Protein AF-A0A2G5TMF4-F1 (afdb_monomer_lite)

Secondary structure (DSSP, 8-state):
-----------B------TT-PPPPPP-S---GGG--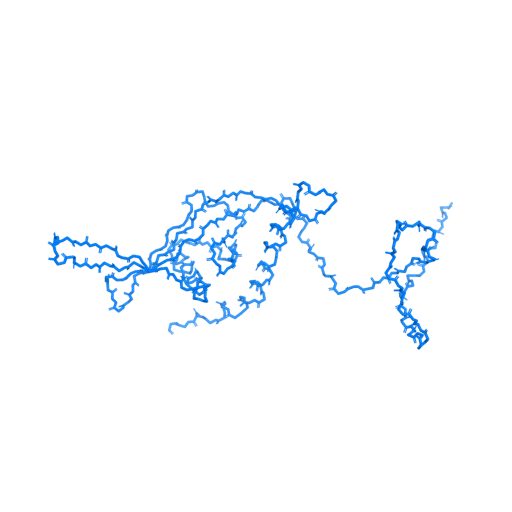---BPP-S-PPP--GGGTTS-EEEEEEEEEEEEEEE-TTT-SEEEEEEEPPHHHHHHHHHHHHHHHHTTS---GGGEEE-SSSEEEESS--TT-EEEEEE-SS-TTEEEEEEEEEEEEE------S-GGGHHHHHHHHHHHHHHHHHHHHSTTTTTS----

pLDDT: mean 78.26, std 17.5, range [29.7, 96.81]

Sequence (198 aa):
MPPKIEKEPIKYYSHHLDPSMKWLPRPKGTCDESYYVETVTLLVNWFRFFDKNIYDREYYEYFAEMYKEKRYLDKKTKSFRTKQMPYPIPERSEAFWKHLRFEQQKNPFQIEDYVFDEKDTVYSIHKTPNGMLSEIPDPQNRDIKSVLKIYYKRNFKLYFSREDPARDEEANRSCKFLKNVMTQKVRCAPYMANEIGL

Foldseek 3Di:
DDDDDPDDPQDADDDPPDPPDDDDPDDPDDDDPVVDPDDHDYDDPDDDDPPPCQQVAKKFKKWKFKWKWFWDQDPVVRDIDIDTGGDDLVCQVVLVVVQVVVVCVVPPDDPLQWFDLSHTMIMGSDDPQQWDWGWAADPVDNRMIIIMTIGTDDMAGADQDPPDVVCVVSNVVNVSVVVRNVVCVVVCVVVVVPPPDD

Radius of gyration: 26.37 Å; chains: 1; bounding box: 70×46×81 Å

Structure (mmCIF, N/CA/C/O backbone):
data_AF-A0A2G5TMF4-F1
#
_entry.id   AF-A0A2G5TMF4-F1
#
loop_
_atom_site.group_PDB
_atom_site.id
_atom_site.type_symbol
_atom_site.label_atom_id
_atom_site.label_alt_id
_atom_site.label_comp_id
_atom_site.label_asym_id
_atom_site.label_entity_id
_atom_site.label_seq_id
_atom_site.pdbx_PDB_ins_code
_atom_site.Cartn_x
_atom_site.Cartn_y
_atom_site.Cartn_z
_atom_site.occupancy
_atom_site.B_iso_or_equiv
_atom_site.auth_seq_id
_atom_site.auth_comp_id
_atom_site.auth_asym_id
_atom_site.auth_atom_id
_atom_site.pdbx_PDB_model_num
ATOM 1 N N . MET A 1 1 ? 27.436 -22.094 -50.293 1.00 41.81 1 MET A N 1
ATOM 2 C CA . MET A 1 1 ? 27.830 -21.916 -48.877 1.00 41.81 1 MET A CA 1
ATOM 3 C C . MET A 1 1 ? 27.408 -20.519 -48.452 1.00 41.81 1 MET A C 1
ATOM 5 O O . MET A 1 1 ? 27.772 -19.594 -49.168 1.00 41.81 1 MET A O 1
ATOM 9 N N . PRO A 1 2 ? 26.612 -20.336 -47.385 1.00 39.62 2 PRO A N 1
ATOM 10 C CA . PRO A 1 2 ? 26.316 -18.997 -46.887 1.00 39.62 2 PRO A CA 1
ATOM 11 C C . PRO A 1 2 ? 27.574 -18.397 -46.226 1.00 39.62 2 PRO A C 1
ATOM 13 O O . PRO A 1 2 ? 28.349 -19.147 -45.623 1.00 39.62 2 PRO A O 1
ATOM 16 N N . PRO A 1 3 ? 27.811 -17.080 -46.348 1.00 43.59 3 PRO A N 1
ATOM 17 C CA . PRO A 1 3 ? 28.978 -16.438 -45.756 1.00 43.59 3 PRO A CA 1
ATOM 18 C C . PRO A 1 3 ? 28.897 -16.492 -44.226 1.00 43.59 3 PRO A C 1
ATOM 20 O O . PRO A 1 3 ? 27.870 -16.170 -43.626 1.00 43.59 3 PRO A O 1
ATOM 23 N N . LYS A 1 4 ? 29.995 -16.918 -43.592 1.00 47.88 4 LYS A N 1
ATOM 24 C CA . LYS A 1 4 ? 30.182 -16.807 -42.143 1.00 47.88 4 LYS A CA 1
ATOM 25 C C . LYS A 1 4 ? 30.295 -15.323 -41.799 1.00 47.88 4 LYS A C 1
ATOM 27 O O . LYS A 1 4 ? 31.280 -14.687 -42.152 1.00 47.88 4 LYS A O 1
ATOM 32 N N . ILE A 1 5 ? 29.289 -14.790 -41.114 1.00 53.78 5 ILE A N 1
ATOM 33 C CA . ILE A 1 5 ? 29.378 -13.488 -40.451 1.00 53.78 5 ILE A CA 1
ATOM 34 C C . ILE A 1 5 ? 30.295 -13.697 -39.241 1.00 53.78 5 ILE A C 1
ATOM 36 O O . ILE A 1 5 ? 29.892 -14.318 -38.253 1.00 53.78 5 ILE A O 1
ATOM 40 N N . GLU A 1 6 ? 31.545 -13.248 -39.341 1.00 49.28 6 GLU A N 1
ATOM 41 C CA . GLU A 1 6 ? 32.428 -13.130 -38.182 1.00 49.28 6 GLU A CA 1
ATOM 42 C C . GLU A 1 6 ? 31.812 -12.113 -37.220 1.00 49.28 6 GLU A C 1
ATOM 44 O O . GLU A 1 6 ? 31.656 -10.937 -37.542 1.00 49.28 6 GLU A O 1
ATOM 49 N N . LYS A 1 7 ? 31.384 -12.583 -36.045 1.00 55.66 7 LYS A N 1
ATOM 50 C CA . LYS A 1 7 ? 30.969 -11.693 -34.963 1.00 55.66 7 LYS A CA 1
ATOM 51 C C . LYS A 1 7 ? 32.232 -11.066 -34.392 1.00 55.66 7 LYS A C 1
ATOM 53 O O . LYS A 1 7 ? 33.047 -11.783 -33.811 1.00 55.66 7 LYS A O 1
ATOM 58 N N . GLU A 1 8 ? 32.386 -9.759 -34.565 1.00 60.91 8 GLU A N 1
ATOM 59 C CA . GLU A 1 8 ? 33.457 -9.013 -33.913 1.00 60.91 8 GLU A CA 1
ATOM 60 C C . GLU A 1 8 ? 33.439 -9.270 -32.394 1.00 60.91 8 GLU A C 1
ATOM 62 O O . GLU A 1 8 ? 32.364 -9.375 -31.787 1.00 60.91 8 GLU A O 1
ATOM 67 N N . PRO A 1 9 ? 34.614 -9.409 -31.757 1.00 57.47 9 PRO A N 1
ATOM 68 C CA . PRO A 1 9 ? 34.696 -9.602 -30.319 1.00 57.47 9 PRO A CA 1
ATOM 69 C C . PRO A 1 9 ? 34.140 -8.372 -29.595 1.00 57.47 9 PRO A C 1
ATOM 71 O O . PRO A 1 9 ? 34.509 -7.237 -29.895 1.00 57.47 9 PRO A O 1
ATOM 74 N N . ILE A 1 10 ? 33.263 -8.606 -28.616 1.00 56.91 10 ILE A N 1
ATOM 75 C CA . ILE A 1 10 ? 32.679 -7.555 -27.775 1.00 56.91 10 ILE A CA 1
ATOM 76 C C . ILE A 1 10 ? 33.821 -6.820 -27.058 1.00 56.91 10 ILE A C 1
ATOM 78 O O . ILE A 1 10 ? 34.465 -7.377 -26.167 1.00 56.91 10 ILE A O 1
ATOM 82 N N . LYS A 1 11 ? 34.078 -5.566 -27.445 1.00 54.25 11 LYS A N 1
ATOM 83 C CA . LYS A 1 11 ? 35.021 -4.682 -26.753 1.00 54.25 11 LYS A CA 1
ATOM 84 C C . LYS A 1 11 ? 34.328 -4.054 -25.547 1.00 54.25 11 LYS A C 1
ATOM 86 O O . LYS A 1 11 ? 33.431 -3.226 -25.691 1.00 54.25 11 LYS A O 1
ATOM 91 N N . TYR A 1 12 ? 34.750 -4.451 -24.353 1.00 52.66 12 TYR A N 1
ATOM 92 C CA . TYR A 1 12 ? 34.361 -3.780 -23.116 1.00 52.66 12 TYR A CA 1
ATOM 93 C C . TYR A 1 12 ? 35.228 -2.537 -22.908 1.00 52.66 12 TYR A C 1
ATOM 95 O O . TYR A 1 12 ? 36.431 -2.570 -23.162 1.00 52.66 12 TYR A O 1
ATOM 103 N N . TYR A 1 13 ? 34.626 -1.448 -22.428 1.00 49.84 13 TYR A N 1
ATOM 104 C CA . TYR A 1 13 ? 35.368 -0.243 -22.067 1.00 49.84 13 TYR A CA 1
ATOM 105 C C . TYR A 1 13 ? 36.337 -0.535 -20.910 1.00 49.84 13 TYR A C 1
ATOM 107 O O . TYR A 1 13 ? 35.910 -0.865 -19.802 1.00 49.84 13 TYR A O 1
ATOM 115 N N . SER A 1 14 ? 37.641 -0.396 -21.156 1.00 51.78 14 SER A N 1
ATOM 116 C CA . SER A 1 14 ? 38.674 -0.389 -20.120 1.00 51.78 14 SER A CA 1
ATOM 117 C C . SER A 1 14 ? 39.038 1.054 -19.791 1.00 51.78 14 SER A C 1
ATOM 119 O O . SER A 1 14 ? 39.549 1.785 -20.640 1.00 51.78 14 SER A O 1
ATOM 121 N N . HIS A 1 15 ? 38.767 1.484 -18.559 1.00 52.56 15 HIS A N 1
ATOM 122 C CA . HIS A 1 15 ? 39.022 2.863 -18.168 1.00 52.56 15 HIS A CA 1
ATOM 123 C C . HIS A 1 15 ? 40.529 3.120 -18.046 1.00 52.56 15 HIS A C 1
ATOM 125 O O . HIS A 1 15 ? 41.172 2.691 -17.091 1.00 52.56 15 HIS A O 1
ATOM 131 N N . HIS A 1 16 ? 41.084 3.872 -18.991 1.00 56.97 16 HIS A N 1
ATOM 132 C CA . HIS A 1 16 ? 42.317 4.619 -18.779 1.00 56.97 16 HIS A CA 1
ATOM 133 C C . HIS A 1 16 ? 41.887 6.036 -18.403 1.00 56.97 16 HIS A C 1
ATOM 135 O O . HIS A 1 16 ? 41.458 6.802 -19.260 1.00 56.97 16 HIS A O 1
ATOM 141 N N . LEU A 1 17 ? 41.857 6.344 -17.103 1.00 51.06 17 LEU A N 1
ATOM 142 C CA . LEU A 1 17 ? 41.621 7.711 -16.639 1.00 51.06 17 LEU A CA 1
ATOM 143 C C . LEU A 1 17 ? 42.785 8.568 -17.141 1.00 51.06 17 LEU A C 1
ATOM 145 O O . LEU A 1 17 ? 43.881 8.485 -16.594 1.00 51.06 17 LEU A O 1
ATOM 149 N N . ASP A 1 18 ? 42.558 9.350 -18.195 1.00 55.34 18 ASP A N 1
ATOM 150 C CA . ASP A 1 18 ? 43.500 10.381 -18.619 1.00 55.34 18 ASP A CA 1
ATOM 151 C C . ASP A 1 18 ? 43.546 11.458 -17.517 1.00 55.34 18 ASP A C 1
ATOM 153 O O . ASP A 1 18 ? 42.529 12.113 -17.263 1.00 55.34 18 ASP A O 1
ATOM 157 N N . PRO A 1 19 ? 44.692 11.668 -16.841 1.00 58.81 19 PRO A N 1
ATOM 158 C CA . PRO A 1 19 ? 44.823 12.669 -15.781 1.00 58.81 19 PRO A CA 1
ATOM 159 C C . PRO A 1 19 ? 44.546 14.103 -16.254 1.00 58.81 19 PRO A C 1
ATOM 161 O O . PRO A 1 19 ? 44.343 14.995 -15.432 1.00 58.81 19 PRO A O 1
ATOM 164 N N . SER A 1 20 ? 44.558 14.341 -17.568 1.00 60.91 20 SER A N 1
ATOM 165 C CA . SER A 1 20 ? 44.296 15.637 -18.190 1.00 60.91 20 SER A CA 1
ATOM 166 C C . SER A 1 20 ? 42.831 15.851 -18.595 1.00 60.91 20 SER A C 1
ATOM 168 O O . SER A 1 20 ? 42.486 16.936 -19.076 1.00 60.91 20 SER A O 1
ATOM 170 N N . MET A 1 21 ? 41.952 14.863 -18.373 1.00 53.56 21 MET A N 1
ATOM 171 C CA . MET A 1 21 ? 40.543 14.924 -18.760 1.00 53.56 21 MET A CA 1
ATOM 172 C C . MET A 1 21 ? 39.815 16.039 -17.993 1.00 53.56 21 MET A C 1
ATOM 174 O O . MET A 1 21 ? 39.497 15.928 -16.809 1.00 53.56 21 MET A O 1
ATOM 178 N N . LYS A 1 22 ? 39.541 17.151 -18.679 1.00 56.00 22 LYS A N 1
ATOM 179 C CA . LYS A 1 22 ? 38.719 18.241 -18.146 1.00 56.00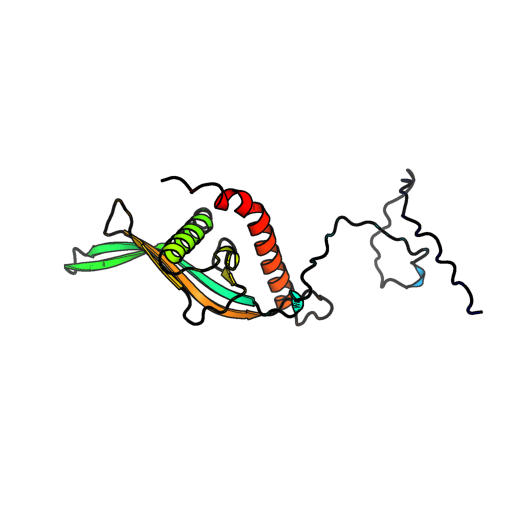 22 LYS A CA 1
ATOM 180 C C . LYS A 1 22 ? 37.249 17.856 -18.271 1.00 56.00 22 LYS A C 1
ATOM 182 O O . LYS A 1 22 ? 36.816 17.424 -19.336 1.00 56.00 22 LYS A O 1
ATOM 187 N N . TRP A 1 23 ? 36.484 18.046 -17.195 1.00 51.00 23 TRP A N 1
ATOM 188 C CA . TRP A 1 23 ? 35.027 17.913 -17.216 1.00 51.00 23 TRP A CA 1
ATOM 189 C C . TRP A 1 23 ? 34.456 18.702 -18.393 1.00 51.00 23 TRP A C 1
ATOM 191 O O . TRP A 1 23 ? 34.635 19.921 -18.469 1.00 51.00 23 TRP A O 1
ATOM 201 N N . LEU A 1 24 ? 33.794 18.008 -19.320 1.00 54.28 24 LEU A N 1
ATOM 202 C CA . LEU A 1 24 ? 33.144 18.674 -20.439 1.00 54.28 24 LEU A CA 1
ATOM 203 C C . LEU A 1 24 ? 32.038 19.590 -19.884 1.00 54.28 24 LEU A C 1
ATOM 205 O O . LEU A 1 24 ? 31.278 19.173 -19.002 1.00 54.28 24 LEU A O 1
ATOM 209 N N . PRO A 1 25 ? 31.944 20.849 -20.348 1.00 49.59 25 PRO A N 1
ATOM 210 C CA . PRO A 1 25 ? 30.868 21.736 -19.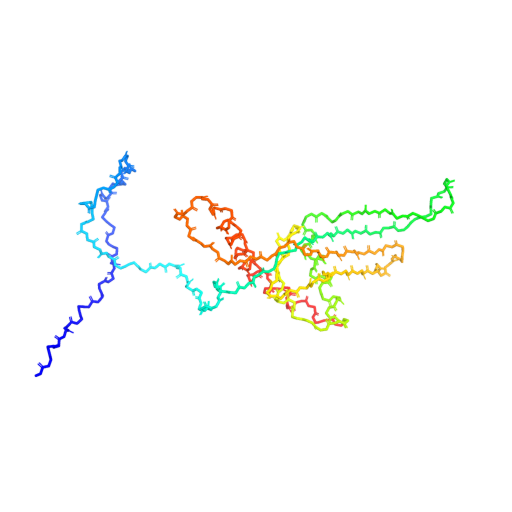935 1.00 49.59 25 PRO A CA 1
ATOM 211 C C . PRO A 1 25 ? 29.516 21.122 -20.314 1.00 49.59 25 PRO A C 1
ATOM 213 O O . PRO A 1 25 ? 29.393 20.467 -21.348 1.00 49.59 25 PRO A O 1
ATOM 216 N N . ARG A 1 26 ? 28.486 21.346 -19.483 1.00 46.28 26 ARG A N 1
ATOM 217 C CA . ARG A 1 26 ? 27.121 20.900 -19.807 1.00 46.28 26 ARG A CA 1
ATOM 218 C C . ARG A 1 26 ? 26.730 21.433 -21.195 1.00 46.28 26 ARG A C 1
ATOM 220 O O . ARG A 1 26 ? 26.888 22.640 -21.410 1.00 46.28 26 ARG A O 1
ATOM 227 N N . PRO A 1 27 ? 26.204 20.592 -22.104 1.00 53.97 27 PRO A N 1
ATOM 228 C CA . PRO A 1 27 ? 25.764 21.049 -23.415 1.00 53.97 27 PRO A CA 1
ATOM 229 C C . PRO A 1 27 ? 24.704 22.142 -23.250 1.00 53.97 27 PRO A C 1
ATOM 231 O O . PRO A 1 27 ? 23.745 21.970 -22.500 1.00 53.97 27 PRO A O 1
ATOM 234 N N . LYS A 1 28 ? 24.900 23.288 -23.911 1.00 49.31 28 LYS A N 1
ATOM 235 C CA . LYS A 1 28 ? 23.958 24.423 -23.893 1.00 49.31 28 LYS A CA 1
ATOM 236 C C . LYS A 1 28 ? 23.041 24.467 -25.128 1.00 49.31 28 LYS A C 1
ATOM 238 O O . LYS A 1 28 ? 22.257 25.402 -25.245 1.00 49.31 28 LYS A O 1
ATOM 243 N N . GLY A 1 29 ? 23.143 23.492 -26.034 1.00 56.91 29 GLY A N 1
ATOM 244 C CA . GLY A 1 29 ? 22.372 23.408 -27.281 1.00 56.91 29 GLY A CA 1
ATOM 245 C C . GLY A 1 29 ? 21.687 22.051 -27.468 1.00 56.91 29 GLY A C 1
ATOM 246 O O . GLY A 1 29 ? 21.933 21.118 -26.704 1.00 56.91 29 GLY A O 1
ATOM 247 N N . THR A 1 30 ? 20.822 21.949 -28.480 1.00 56.12 30 THR A N 1
ATOM 248 C CA . THR A 1 30 ? 20.266 20.674 -28.960 1.00 56.12 30 THR A CA 1
ATOM 249 C C . THR A 1 30 ? 21.400 19.803 -29.482 1.00 56.12 30 THR A C 1
ATOM 251 O O . THR A 1 30 ? 22.122 20.229 -30.376 1.00 56.12 30 THR A O 1
ATOM 254 N N . CYS A 1 31 ? 21.564 18.623 -28.883 1.00 50.44 31 CYS A N 1
ATOM 255 C CA . CYS A 1 31 ? 22.639 17.685 -29.185 1.00 50.44 31 CYS A CA 1
ATOM 256 C C . CYS A 1 31 ? 22.540 17.231 -30.648 1.00 50.44 31 CYS A C 1
ATOM 258 O O . CYS A 1 31 ? 21.601 16.540 -31.033 1.00 50.44 31 CYS A O 1
ATOM 260 N N . ASP A 1 32 ? 23.484 17.676 -31.458 1.00 52.56 32 ASP A N 1
ATOM 261 C CA . ASP A 1 32 ? 23.695 17.308 -32.844 1.00 52.56 32 ASP A CA 1
ATOM 262 C C . ASP A 1 32 ? 24.380 15.932 -32.913 1.00 52.56 32 ASP A C 1
ATOM 264 O O . ASP A 1 32 ? 25.392 15.683 -32.257 1.00 52.56 32 ASP A O 1
ATOM 268 N N . GLU A 1 33 ? 23.806 15.006 -33.692 1.00 52.97 33 GLU A N 1
ATOM 269 C CA . GLU A 1 33 ? 24.220 13.589 -33.784 1.00 52.97 33 GLU A CA 1
ATOM 270 C C . GLU A 1 33 ? 25.697 13.396 -34.188 1.00 52.97 33 GLU A C 1
ATOM 272 O O . GLU A 1 33 ? 26.271 12.329 -33.974 1.00 52.97 33 GLU A O 1
ATOM 277 N N . SER A 1 34 ? 26.350 14.444 -34.698 1.00 55.81 34 SER A N 1
ATOM 278 C CA . SER A 1 34 ? 27.784 14.505 -34.995 1.00 55.81 34 SER A CA 1
ATOM 279 C C . SER A 1 34 ? 28.704 14.510 -33.765 1.00 55.81 34 SER A C 1
ATOM 281 O O . SER A 1 34 ? 29.920 14.442 -33.930 1.00 55.81 34 SER A O 1
ATOM 283 N N . TYR A 1 35 ? 28.172 14.596 -32.540 1.00 51.47 35 TYR A N 1
ATOM 284 C CA . TYR A 1 35 ? 28.973 14.580 -31.306 1.00 51.47 35 TYR A CA 1
ATOM 285 C C . TYR A 1 35 ? 29.409 13.167 -30.868 1.00 51.47 35 TYR A C 1
ATOM 287 O O . TYR A 1 35 ? 30.303 13.013 -30.033 1.00 51.47 35 TYR A O 1
ATOM 295 N N . TYR A 1 36 ? 28.793 12.116 -31.413 1.00 52.81 36 TYR A N 1
ATOM 296 C CA . TYR A 1 36 ? 29.068 10.734 -31.019 1.00 52.81 36 TYR A CA 1
ATOM 297 C C . TYR A 1 36 ? 30.206 10.143 -31.860 1.00 52.81 36 TYR A C 1
ATOM 299 O O . TYR A 1 36 ? 30.010 9.722 -32.994 1.00 52.81 36 TYR A O 1
ATOM 307 N N . VAL A 1 37 ? 31.411 10.125 -31.287 1.00 57.81 37 VAL A N 1
ATOM 308 C CA . VAL A 1 37 ? 32.639 9.665 -31.965 1.00 57.81 37 VAL A CA 1
ATOM 309 C C . VAL A 1 37 ? 32.754 8.134 -31.988 1.00 57.81 37 VAL A C 1
ATOM 311 O O . VAL A 1 37 ? 33.263 7.569 -32.951 1.00 57.81 37 VAL A O 1
ATOM 314 N N . GLU A 1 38 ? 32.270 7.443 -30.951 1.00 58.38 38 GLU A N 1
ATOM 315 C CA . GLU A 1 38 ? 32.365 5.984 -30.831 1.00 58.38 38 GLU A CA 1
ATOM 316 C C . GLU A 1 38 ? 31.249 5.444 -29.922 1.00 58.38 38 GLU A C 1
ATOM 318 O O . GLU A 1 38 ? 30.925 6.043 -28.893 1.00 58.38 38 GLU A O 1
ATOM 323 N N . THR A 1 39 ? 30.644 4.310 -30.290 1.00 63.59 39 THR A N 1
ATOM 324 C CA . THR A 1 39 ? 29.681 3.609 -29.427 1.00 63.59 39 THR A CA 1
ATOM 325 C C . THR A 1 39 ? 30.421 2.576 -28.584 1.00 63.59 39 THR A C 1
ATOM 327 O O . THR A 1 39 ? 31.150 1.738 -29.107 1.00 63.59 39 THR A O 1
ATOM 330 N N . VAL A 1 40 ? 30.248 2.628 -27.263 1.00 64.31 40 VAL A N 1
ATOM 331 C CA . VAL A 1 40 ? 30.915 1.713 -26.324 1.00 64.31 40 VAL A CA 1
ATOM 332 C C . VAL A 1 40 ? 29.895 0.937 -25.503 1.00 64.31 40 VAL A C 1
ATOM 334 O O . VAL A 1 40 ? 28.858 1.468 -25.104 1.00 64.31 40 VAL A O 1
ATOM 337 N N . THR A 1 41 ? 30.198 -0.332 -25.221 1.00 74.50 41 THR A N 1
ATOM 338 C CA . THR A 1 41 ? 29.363 -1.156 -24.339 1.00 74.50 41 THR A CA 1
ATOM 339 C C . THR A 1 41 ? 29.788 -0.946 -22.891 1.00 74.50 41 THR A C 1
ATOM 341 O O . THR A 1 41 ? 30.913 -1.276 -22.506 1.00 74.50 41 THR A O 1
ATOM 344 N N . LEU A 1 42 ? 28.874 -0.417 -22.078 1.00 78.81 42 LEU A N 1
ATOM 345 C CA . LEU A 1 42 ? 29.078 -0.220 -20.647 1.00 78.81 42 LEU A CA 1
ATOM 346 C C . LEU A 1 42 ? 28.412 -1.344 -19.854 1.00 78.81 42 LEU A C 1
ATOM 348 O O . LEU A 1 42 ? 27.235 -1.650 -20.046 1.00 78.81 42 LEU A O 1
ATOM 352 N N . LEU A 1 43 ? 29.159 -1.921 -18.914 1.00 81.56 43 LEU A N 1
ATOM 353 C CA . LEU A 1 43 ? 28.560 -2.686 -17.829 1.00 81.56 43 LEU A CA 1
ATOM 354 C C . LEU A 1 43 ? 27.994 -1.699 -16.811 1.00 81.56 43 LEU A C 1
ATOM 356 O O . LEU A 1 43 ? 28.691 -0.803 -16.339 1.00 81.56 43 LEU A O 1
ATOM 360 N N . VAL A 1 44 ? 26.722 -1.869 -16.479 1.00 79.88 44 VAL A N 1
ATOM 361 C CA . VAL A 1 44 ? 26.013 -1.023 -15.520 1.00 79.88 44 VAL A CA 1
ATOM 362 C C . VAL A 1 44 ? 25.585 -1.854 -14.322 1.00 79.88 44 VAL A C 1
ATOM 364 O O . VAL A 1 44 ? 25.272 -3.036 -14.451 1.00 79.88 44 VAL A O 1
ATOM 367 N N . ASN A 1 45 ? 25.513 -1.228 -13.148 1.00 77.94 45 ASN A N 1
ATOM 368 C CA . ASN A 1 45 ? 24.982 -1.857 -11.937 1.00 77.94 45 ASN A CA 1
ATOM 369 C C . ASN A 1 45 ? 23.439 -1.834 -11.915 1.00 77.94 45 ASN A C 1
ATOM 371 O O . ASN A 1 45 ? 22.818 -1.451 -10.924 1.00 77.94 45 ASN A O 1
ATOM 375 N N . TRP A 1 46 ? 22.813 -2.138 -13.054 1.00 80.12 46 TRP A N 1
ATOM 376 C CA . TRP A 1 46 ? 21.363 -2.178 -13.214 1.00 80.12 46 TRP A CA 1
ATOM 377 C C . TRP A 1 46 ? 20.939 -3.615 -13.486 1.00 80.12 46 TRP A C 1
ATOM 379 O O . TRP A 1 46 ? 21.357 -4.229 -14.465 1.00 80.12 46 TRP A O 1
ATOM 389 N N . PHE A 1 47 ? 20.078 -4.142 -12.621 1.00 76.88 47 PHE A N 1
ATOM 390 C CA . PHE A 1 47 ? 19.547 -5.491 -12.750 1.00 76.88 47 PHE A CA 1
ATOM 391 C C . PHE A 1 47 ? 18.171 -5.440 -13.400 1.00 76.88 47 PHE A C 1
ATOM 393 O O . PHE A 1 47 ? 17.281 -4.712 -12.958 1.00 76.88 47 PHE A O 1
ATOM 400 N N . ARG A 1 48 ? 17.990 -6.224 -14.462 1.00 73.81 48 ARG A N 1
ATOM 401 C CA . ARG A 1 48 ? 16.711 -6.323 -15.161 1.00 73.81 48 ARG A CA 1
ATOM 402 C C . ARG A 1 48 ? 15.733 -7.181 -14.357 1.00 73.81 48 ARG A C 1
ATOM 404 O O . ARG A 1 48 ? 16.083 -8.269 -13.907 1.00 73.81 48 ARG A O 1
ATOM 411 N N . PHE A 1 49 ? 14.484 -6.733 -14.245 1.00 73.38 49 PHE A N 1
ATOM 412 C CA . PHE A 1 49 ? 13.401 -7.582 -13.752 1.00 73.38 49 PHE A CA 1
ATOM 413 C C . PHE A 1 49 ? 13.124 -8.714 -14.755 1.00 73.38 49 PHE A C 1
ATOM 415 O O . PHE A 1 49 ? 12.874 -8.459 -15.934 1.00 73.38 49 PHE A O 1
ATOM 422 N N . PHE A 1 50 ? 13.186 -9.965 -14.291 1.00 69.81 50 PHE A N 1
ATOM 423 C CA . PHE A 1 50 ? 12.993 -11.150 -15.138 1.00 69.81 50 PHE A CA 1
ATOM 424 C C . PHE A 1 50 ? 11.521 -11.524 -15.359 1.00 69.81 50 PHE A C 1
ATOM 426 O O . PHE A 1 50 ? 11.219 -12.250 -16.306 1.00 69.81 50 PHE A O 1
ATOM 433 N N . ASP A 1 51 ? 10.607 -11.029 -14.521 1.00 74.06 51 ASP A N 1
ATOM 434 C CA . ASP A 1 51 ? 9.174 -11.266 -14.695 1.00 74.06 51 ASP A CA 1
ATOM 435 C C . ASP A 1 51 ? 8.662 -10.454 -15.892 1.00 74.06 51 ASP A C 1
ATOM 437 O O . ASP A 1 51 ? 8.462 -9.241 -15.807 1.00 74.06 51 ASP A O 1
ATOM 441 N N . LYS A 1 52 ? 8.476 -11.131 -17.030 1.00 65.44 52 LYS A N 1
ATOM 442 C CA . LYS A 1 52 ? 7.981 -10.515 -18.269 1.00 65.44 52 LYS A CA 1
ATOM 443 C C . LYS A 1 52 ? 6.579 -9.932 -18.103 1.00 65.44 52 LYS A C 1
ATOM 445 O O . LYS A 1 52 ? 6.259 -8.951 -18.761 1.00 65.44 52 LYS A O 1
ATOM 450 N N . ASN A 1 53 ? 5.784 -10.489 -17.192 1.00 72.81 53 ASN A N 1
ATOM 451 C CA . ASN A 1 53 ? 4.396 -10.092 -16.998 1.00 72.81 53 ASN A CA 1
ATOM 452 C C . ASN A 1 53 ? 4.264 -8.866 -16.089 1.00 72.81 53 ASN A C 1
ATOM 454 O O . ASN A 1 53 ? 3.149 -8.416 -15.850 1.00 72.81 53 ASN A O 1
ATOM 458 N N . ILE A 1 54 ? 5.369 -8.318 -15.569 1.00 78.81 54 ILE A N 1
ATOM 459 C CA . ILE A 1 54 ? 5.335 -7.178 -14.645 1.00 78.81 54 ILE A CA 1
ATOM 460 C C . ILE A 1 54 ? 4.679 -5.937 -15.277 1.00 78.81 54 ILE A C 1
ATOM 462 O O . ILE A 1 54 ? 4.009 -5.177 -14.587 1.00 78.81 54 ILE A O 1
ATOM 466 N N . TYR A 1 55 ? 4.829 -5.747 -16.591 1.00 76.50 55 TYR A N 1
ATOM 467 C CA . TYR A 1 55 ? 4.259 -4.605 -17.313 1.00 76.50 55 TYR A CA 1
ATOM 468 C C . TYR A 1 55 ? 2.791 -4.823 -17.705 1.00 76.50 55 TYR A C 1
ATOM 470 O O . TYR A 1 55 ? 2.004 -3.878 -17.702 1.00 76.50 55 TYR A O 1
ATOM 478 N N . ASP A 1 56 ? 2.413 -6.068 -17.997 1.00 81.00 56 ASP A N 1
ATOM 479 C CA . ASP A 1 56 ? 1.060 -6.415 -18.445 1.00 81.00 56 ASP A CA 1
ATOM 480 C C . ASP A 1 56 ? 0.091 -6.674 -17.286 1.00 81.00 56 ASP A C 1
ATOM 482 O O . ASP A 1 56 ? -1.132 -6.615 -17.467 1.00 81.00 56 ASP A O 1
ATOM 486 N N . ARG A 1 57 ? 0.633 -6.936 -16.090 1.00 87.12 57 ARG A N 1
ATOM 487 C CA . ARG A 1 57 ? -0.126 -7.188 -14.867 1.00 87.12 57 ARG A CA 1
ATOM 488 C C . ARG A 1 57 ? -0.876 -5.938 -14.414 1.00 87.12 57 ARG A C 1
ATOM 490 O O . ARG A 1 57 ? -0.373 -4.816 -14.455 1.00 87.12 57 ARG A O 1
ATOM 497 N N . GLU A 1 58 ? -2.089 -6.168 -13.933 1.00 91.62 58 GLU A N 1
ATOM 498 C CA . GLU A 1 58 ? -2.874 -5.166 -13.229 1.00 91.62 58 GLU A CA 1
ATOM 499 C C . GLU A 1 58 ? -2.556 -5.199 -11.731 1.00 91.62 58 GLU A C 1
ATOM 501 O O . GLU A 1 58 ? -2.531 -6.260 -11.107 1.00 91.62 58 GLU A O 1
ATOM 506 N N . TYR A 1 59 ? -2.312 -4.024 -11.164 1.00 93.38 59 TYR A N 1
ATOM 507 C CA . TYR A 1 59 ? -2.062 -3.812 -9.746 1.00 93.38 59 TYR A CA 1
ATOM 508 C C . TYR A 1 59 ? -3.204 -3.010 -9.145 1.00 93.38 59 TYR A C 1
ATOM 510 O O . TYR A 1 59 ? -3.828 -2.186 -9.815 1.00 93.38 59 TYR A O 1
ATOM 518 N N . TYR A 1 60 ? -3.451 -3.214 -7.860 1.00 93.69 60 TYR A N 1
ATOM 519 C CA . TYR A 1 60 ? -4.550 -2.579 -7.150 1.00 93.69 60 TYR A CA 1
ATOM 520 C C . TYR A 1 60 ? -4.001 -1.699 -6.038 1.00 93.69 60 TYR A C 1
ATOM 522 O O . TYR A 1 60 ? -3.194 -2.146 -5.232 1.00 93.69 60 TYR A O 1
ATOM 530 N N . GLU A 1 61 ? -4.433 -0.445 -6.012 1.00 94.31 61 GLU A N 1
ATOM 531 C CA . GLU A 1 61 ? -4.099 0.555 -5.006 1.00 94.31 61 GLU A CA 1
ATOM 532 C C . GLU A 1 61 ? -5.284 0.718 -4.047 1.00 94.31 61 GLU A C 1
ATOM 534 O O . GLU A 1 61 ? -6.449 0.769 -4.463 1.00 94.31 61 GLU A O 1
ATOM 539 N N . TYR A 1 62 ? -4.976 0.843 -2.761 1.00 95.19 62 TYR A N 1
ATOM 540 C CA . TYR A 1 62 ? -5.929 0.973 -1.672 1.00 95.19 62 TYR A CA 1
ATOM 541 C C . TYR A 1 62 ? -5.494 2.077 -0.711 1.00 95.19 62 TYR A C 1
ATOM 543 O O . TYR A 1 62 ? -4.301 2.316 -0.520 1.00 95.19 62 TYR A O 1
ATOM 551 N N . PHE A 1 63 ? -6.464 2.710 -0.063 1.00 95.12 63 PHE A N 1
ATOM 552 C CA . PHE A 1 63 ? -6.214 3.552 1.102 1.00 95.12 63 PHE A CA 1
ATOM 553 C C . PHE A 1 63 ? -6.224 2.707 2.372 1.00 95.12 63 PHE A C 1
ATOM 555 O O . PHE A 1 63 ? -7.141 1.912 2.560 1.00 95.12 63 PHE A O 1
ATOM 562 N N . ALA A 1 64 ? -5.239 2.909 3.243 1.00 94.94 64 ALA A N 1
ATOM 563 C CA . ALA A 1 64 ? -5.150 2.306 4.564 1.00 94.94 64 ALA A CA 1
ATOM 564 C C . ALA A 1 64 ? -5.379 3.360 5.648 1.00 94.94 64 ALA A C 1
ATOM 566 O O . ALA A 1 64 ? -4.591 4.288 5.836 1.00 94.94 64 ALA A O 1
ATOM 567 N N . GLU A 1 65 ? -6.462 3.180 6.388 1.00 95.19 65 GLU A N 1
ATOM 568 C CA . GLU A 1 65 ? -6.806 3.967 7.557 1.00 95.19 65 GLU A CA 1
ATOM 569 C C . GLU A 1 65 ? -6.491 3.149 8.811 1.00 95.19 65 GLU A C 1
ATOM 571 O O . GLU A 1 65 ? -6.967 2.024 8.967 1.00 95.19 65 GLU A O 1
ATOM 576 N N . MET A 1 66 ? -5.665 3.708 9.696 1.00 94.88 66 MET A N 1
ATOM 577 C CA . MET A 1 66 ? -5.222 3.038 10.917 1.00 94.88 66 MET A CA 1
ATOM 578 C C . MET A 1 66 ? -5.378 3.943 12.126 1.00 94.88 66 MET A C 1
ATOM 580 O O . MET A 1 66 ? -4.833 5.052 12.174 1.00 94.88 66 MET A O 1
ATOM 584 N N . TYR A 1 67 ? -6.065 3.439 13.143 1.00 95.69 67 TYR A N 1
ATOM 585 C CA . TYR A 1 67 ? -6.277 4.151 14.395 1.00 95.69 67 TYR A CA 1
ATOM 586 C C . TYR A 1 67 ? -6.547 3.182 15.551 1.00 95.69 67 TYR A C 1
ATOM 588 O O . TYR A 1 67 ? -6.929 2.030 15.359 1.00 95.69 67 TYR A O 1
ATOM 596 N N . LYS A 1 68 ? -6.379 3.666 16.779 1.00 95.38 68 LYS A N 1
ATOM 597 C CA . LYS A 1 68 ? -6.883 3.026 17.994 1.00 95.38 68 LYS A CA 1
ATOM 598 C C . LYS A 1 68 ? -8.244 3.618 18.337 1.00 95.38 68 LYS A C 1
ATOM 600 O O . LYS A 1 68 ? -8.403 4.837 18.368 1.00 95.38 68 LYS A O 1
ATOM 605 N N . GLU A 1 69 ? -9.222 2.772 18.612 1.00 96.19 69 GLU A N 1
ATOM 606 C CA . GLU A 1 69 ? -10.517 3.168 19.154 1.00 96.19 69 GLU A CA 1
ATOM 607 C C . GLU A 1 69 ? -10.543 2.912 20.653 1.00 96.19 69 GLU A C 1
ATOM 609 O O . GLU A 1 69 ? -10.261 1.803 21.098 1.00 96.19 69 GLU A O 1
ATOM 614 N N . LYS A 1 70 ? -10.903 3.939 21.426 1.00 95.25 70 LYS A N 1
ATOM 615 C CA . LYS A 1 70 ? -11.163 3.831 22.860 1.00 95.25 70 LYS A CA 1
ATOM 616 C C . LYS A 1 70 ? -12.631 4.109 23.139 1.00 95.25 70 LYS A C 1
ATOM 618 O O . LYS A 1 70 ? -13.106 5.229 22.920 1.00 95.25 70 LYS A O 1
ATOM 623 N N . ARG A 1 71 ? -13.335 3.112 23.664 1.00 93.88 71 ARG A N 1
ATOM 624 C CA . ARG A 1 71 ? -14.686 3.257 24.197 1.00 93.88 71 ARG A CA 1
ATOM 625 C C . ARG A 1 71 ? -14.617 3.905 25.580 1.00 93.88 71 ARG A C 1
ATOM 627 O O . ARG A 1 71 ? -13.739 3.605 26.383 1.00 93.88 71 ARG A O 1
ATOM 634 N N . TYR A 1 72 ? -15.511 4.844 25.859 1.00 92.31 72 TYR A N 1
ATOM 635 C CA . TYR A 1 72 ? -15.610 5.486 27.166 1.00 92.31 72 TYR A CA 1
ATOM 636 C C . TYR A 1 72 ? -17.052 5.878 27.476 1.00 92.31 72 TYR A C 1
ATOM 638 O O . TYR A 1 72 ? -17.843 6.157 26.576 1.00 92.31 72 TYR A O 1
ATOM 646 N N . LEU A 1 73 ? -17.402 5.907 28.761 1.00 92.62 73 LEU A N 1
ATOM 647 C CA . LEU A 1 73 ? -18.693 6.413 29.213 1.00 92.62 73 LEU A CA 1
ATOM 648 C C . LEU A 1 73 ? -18.639 7.943 29.300 1.00 92.62 73 LEU A C 1
ATOM 650 O O . LEU A 1 73 ? -17.876 8.505 30.092 1.00 92.62 73 LEU A O 1
ATOM 654 N N . ASP A 1 74 ? -19.457 8.628 28.507 1.00 91.81 74 ASP A N 1
ATOM 655 C CA . ASP A 1 74 ? -19.632 10.069 28.629 1.00 91.81 74 ASP A CA 1
ATOM 656 C C . ASP A 1 74 ? -20.460 10.378 29.882 1.00 91.81 74 ASP A C 1
ATOM 658 O O . ASP A 1 74 ? -21.650 10.071 29.970 1.00 91.81 74 ASP A O 1
ATOM 662 N N . LYS A 1 75 ? -19.821 11.010 30.871 1.00 90.12 75 LYS A N 1
ATOM 663 C CA . LYS A 1 75 ? -20.446 11.333 32.159 1.00 90.12 75 LYS A CA 1
ATOM 664 C C . LYS A 1 75 ? -21.632 12.293 32.026 1.00 90.12 75 LYS A C 1
ATOM 666 O O . LYS A 1 75 ? -22.517 12.232 32.878 1.00 90.12 75 LYS A O 1
ATOM 671 N N . LYS A 1 76 ? -21.656 13.151 30.994 1.00 90.12 76 LYS A N 1
ATOM 672 C CA . LYS A 1 76 ? -22.720 14.147 30.782 1.00 90.12 76 LYS A CA 1
ATOM 673 C C . LYS A 1 76 ? -23.967 13.522 30.170 1.00 90.12 76 LYS A C 1
ATOM 675 O O . LYS A 1 76 ? -25.067 13.781 30.633 1.00 90.12 76 LYS A O 1
ATOM 680 N N . THR A 1 77 ? -23.786 12.691 29.147 1.00 88.94 77 THR A N 1
ATOM 681 C CA . THR A 1 77 ? -24.900 12.075 28.407 1.00 88.94 77 THR A CA 1
ATOM 682 C C . THR A 1 77 ? -25.259 10.675 28.902 1.00 88.94 77 THR A C 1
ATOM 684 O O . THR A 1 77 ? -26.223 10.094 28.416 1.00 88.94 77 THR A O 1
ATOM 687 N N . LYS A 1 78 ? -24.481 10.115 29.843 1.00 90.69 78 LYS A N 1
ATOM 688 C CA . LYS A 1 78 ? -24.594 8.731 30.346 1.00 90.69 78 LYS A CA 1
ATOM 689 C C . LYS A 1 78 ? -24.571 7.670 29.234 1.00 90.69 78 LYS A C 1
ATOM 691 O O . LYS A 1 78 ? -24.991 6.540 29.451 1.00 90.69 78 LYS A O 1
ATOM 696 N N . SER A 1 79 ? -24.042 8.020 28.061 1.00 91.75 79 SER A N 1
ATOM 697 C CA . SER A 1 79 ? -23.955 7.152 26.885 1.00 91.75 79 SER A CA 1
ATOM 698 C C . SER A 1 79 ? -22.509 6.738 26.618 1.00 91.75 79 SER A C 1
ATOM 700 O O . SER A 1 79 ? -21.567 7.465 26.946 1.00 91.75 79 SER A O 1
ATOM 702 N N . PHE A 1 80 ? -22.310 5.555 26.035 1.00 89.44 80 PHE A N 1
ATOM 703 C CA . PHE A 1 80 ? -20.984 5.149 25.575 1.00 89.44 80 PHE A CA 1
ATOM 704 C C . PHE A 1 80 ? -20.623 5.893 24.289 1.00 89.44 80 PHE A C 1
ATOM 706 O O . PHE A 1 80 ? -21.412 5.937 23.348 1.00 89.44 80 PHE A O 1
ATOM 713 N N . ARG A 1 81 ? -19.410 6.440 24.243 1.00 92.56 81 ARG A N 1
ATOM 714 C CA . ARG A 1 81 ? -18.821 7.084 23.068 1.00 92.56 81 ARG A CA 1
ATOM 715 C C . ARG A 1 81 ? -17.502 6.421 22.698 1.00 92.56 81 ARG A C 1
ATOM 717 O O . ARG A 1 81 ? -16.863 5.780 23.532 1.00 92.56 81 ARG A O 1
ATOM 724 N N . THR A 1 82 ? -17.088 6.621 21.453 1.00 93.62 82 THR A N 1
ATOM 725 C CA . THR A 1 82 ? -15.813 6.130 20.929 1.00 93.62 82 THR A CA 1
ATOM 726 C C . THR A 1 82 ? -14.937 7.314 20.556 1.00 93.62 82 THR A C 1
ATOM 728 O O . THR A 1 82 ? -15.388 8.244 19.891 1.00 93.62 82 THR A O 1
ATOM 731 N N . LYS A 1 83 ? -13.677 7.284 20.989 1.00 94.69 83 LYS A N 1
ATOM 732 C CA . LYS A 1 83 ? -12.641 8.217 20.548 1.00 94.69 83 LYS A CA 1
ATOM 733 C C . LYS A 1 83 ? -11.661 7.480 19.645 1.00 94.69 83 LYS A C 1
ATOM 735 O O . LYS A 1 83 ? -11.120 6.456 20.054 1.00 94.69 83 LYS A O 1
ATOM 740 N N . GLN A 1 84 ? -11.412 8.029 18.462 1.00 95.38 84 GLN A N 1
ATOM 741 C CA . GLN A 1 84 ? -10.379 7.543 17.551 1.00 95.38 84 GLN A CA 1
ATOM 742 C C . GLN A 1 84 ? -9.060 8.279 17.796 1.00 95.38 84 GLN A C 1
ATOM 744 O O . GLN A 1 84 ? -9.031 9.489 18.030 1.00 95.38 84 GLN A O 1
ATOM 749 N N . MET A 1 85 ? -7.965 7.529 17.771 1.00 94.31 85 MET A N 1
ATOM 750 C CA . MET A 1 85 ? -6.600 8.012 17.935 1.00 94.31 85 MET A CA 1
ATOM 751 C C . MET A 1 85 ? -5.753 7.475 16.775 1.00 94.31 85 MET A C 1
ATOM 753 O O . MET A 1 85 ? -5.463 6.280 16.761 1.00 94.31 85 MET A O 1
ATOM 757 N N . PRO A 1 86 ? -5.377 8.303 15.789 1.00 92.75 86 PRO A N 1
ATOM 758 C CA . PRO A 1 86 ? -4.608 7.835 14.640 1.00 92.75 86 PRO A CA 1
ATOM 759 C C . PRO A 1 86 ? -3.209 7.369 15.056 1.00 92.75 86 PRO A C 1
ATOM 761 O O . PRO A 1 86 ? -2.617 7.920 15.986 1.00 92.75 86 PRO A O 1
ATOM 764 N N . TYR A 1 87 ? -2.659 6.391 14.335 1.00 89.44 87 TYR A N 1
ATOM 765 C CA . TYR A 1 87 ? -1.275 5.964 14.551 1.00 89.44 87 TYR A CA 1
ATOM 766 C C . TYR A 1 87 ? -0.273 7.027 14.062 1.00 89.44 87 TYR A C 1
ATOM 768 O O . TYR A 1 87 ? -0.417 7.527 12.930 1.00 89.44 87 TYR A O 1
ATOM 776 N N . PRO A 1 88 ? 0.770 7.344 14.856 1.00 89.50 88 PRO A N 1
ATOM 777 C CA . PRO A 1 88 ? 1.937 8.087 14.387 1.00 89.50 88 PRO A CA 1
ATOM 778 C C . PRO A 1 88 ? 2.610 7.365 13.216 1.00 89.50 88 PRO A C 1
ATOM 780 O O . PRO A 1 88 ? 2.687 6.141 13.215 1.00 89.50 88 PRO A O 1
ATOM 783 N N . ILE A 1 89 ? 3.122 8.109 12.228 1.00 84.56 89 ILE A N 1
ATOM 784 C CA . ILE A 1 89 ? 3.725 7.536 11.005 1.00 84.56 89 ILE A CA 1
ATOM 785 C C . ILE A 1 89 ? 4.778 6.448 11.300 1.00 84.56 89 ILE A C 1
ATOM 787 O O . ILE A 1 89 ? 4.672 5.386 10.691 1.00 84.56 89 ILE A O 1
ATOM 791 N N . PRO A 1 90 ? 5.730 6.630 12.240 1.00 86.75 90 PRO A N 1
ATOM 792 C CA . PRO A 1 90 ? 6.745 5.608 12.513 1.00 86.75 90 PRO A CA 1
ATOM 793 C C . PRO A 1 90 ? 6.168 4.254 12.951 1.00 86.75 90 PRO A C 1
ATOM 795 O O . PRO A 1 90 ? 6.753 3.216 12.667 1.00 86.75 90 PRO A O 1
ATOM 798 N N . GLU A 1 91 ? 5.002 4.257 13.601 1.00 88.12 91 GLU A N 1
ATOM 799 C CA . GLU A 1 91 ? 4.355 3.060 14.155 1.00 88.12 91 GLU A CA 1
ATOM 800 C C . GLU A 1 91 ? 3.417 2.372 13.149 1.00 88.12 91 GLU A C 1
ATOM 802 O O . GLU A 1 91 ? 2.980 1.241 13.364 1.00 88.12 91 GLU A O 1
ATOM 807 N N . ARG A 1 92 ? 3.077 3.040 12.038 1.00 90.25 92 ARG A N 1
ATOM 808 C CA . ARG A 1 92 ? 2.080 2.547 11.074 1.00 90.25 92 ARG A CA 1
ATOM 809 C C . ARG A 1 92 ? 2.510 1.275 10.369 1.00 90.25 92 ARG A C 1
ATOM 811 O O . ARG A 1 92 ? 1.664 0.424 10.127 1.00 90.25 92 ARG A O 1
ATOM 818 N N . SER A 1 93 ? 3.791 1.154 10.021 1.00 89.25 93 SER A N 1
ATOM 819 C CA . SER A 1 93 ? 4.299 -0.032 9.322 1.00 89.25 93 SER A CA 1
ATOM 820 C C . SER A 1 93 ? 4.140 -1.279 10.192 1.00 89.25 93 SER A C 1
ATOM 822 O O . SER A 1 93 ? 3.524 -2.256 9.775 1.00 89.25 93 SER A O 1
ATOM 824 N N . GLU A 1 94 ? 4.590 -1.211 11.445 1.00 88.88 94 GLU A N 1
ATOM 825 C CA . GLU A 1 94 ? 4.449 -2.308 12.405 1.00 88.88 94 GLU A CA 1
ATOM 826 C C . GLU A 1 94 ? 2.976 -2.655 12.666 1.00 88.88 94 GLU A C 1
ATOM 828 O O . GLU A 1 94 ? 2.590 -3.824 12.602 1.00 88.88 94 GLU A O 1
ATOM 833 N N . ALA A 1 95 ? 2.131 -1.641 12.884 1.00 91.00 95 ALA A N 1
ATOM 834 C CA . ALA A 1 95 ? 0.698 -1.837 13.077 1.00 91.00 95 ALA A CA 1
ATOM 835 C C . ALA A 1 95 ? 0.040 -2.515 11.863 1.00 91.00 95 ALA A C 1
ATOM 837 O O . ALA A 1 95 ? -0.731 -3.460 12.034 1.00 91.00 95 ALA A O 1
ATOM 838 N N . PHE A 1 96 ? 0.369 -2.076 10.645 1.00 92.69 96 PHE A N 1
ATOM 839 C CA . PHE A 1 96 ? -0.155 -2.647 9.406 1.00 92.69 96 PHE A CA 1
ATOM 840 C C . PHE A 1 96 ? 0.165 -4.143 9.287 1.00 92.69 96 PHE A C 1
ATOM 842 O O . PHE A 1 96 ? -0.740 -4.956 9.088 1.00 92.69 96 PHE A O 1
ATOM 849 N N . TRP A 1 97 ? 1.431 -4.528 9.477 1.00 90.75 97 TRP A N 1
ATOM 850 C CA . TRP A 1 97 ? 1.840 -5.933 9.384 1.00 90.75 97 TRP A CA 1
ATOM 851 C C . TRP A 1 97 ? 1.241 -6.794 10.493 1.00 90.75 97 TRP A C 1
ATOM 853 O O . TRP A 1 97 ? 0.831 -7.926 10.232 1.00 90.75 97 TRP A O 1
ATOM 863 N N . LYS A 1 98 ? 1.112 -6.255 11.710 1.00 91.56 98 LYS A N 1
ATOM 864 C CA . LYS A 1 98 ? 0.416 -6.933 12.810 1.00 91.56 98 LYS A CA 1
ATOM 865 C C . LYS A 1 98 ? -1.038 -7.251 12.447 1.00 91.56 98 LYS A C 1
ATOM 867 O O . LYS A 1 98 ? -1.502 -8.360 12.704 1.00 91.56 98 LYS A O 1
ATOM 872 N N . HIS A 1 99 ? -1.740 -6.306 11.824 1.00 93.38 99 HIS A N 1
ATOM 873 C CA . HIS A 1 99 ? -3.106 -6.510 11.344 1.00 93.38 99 HIS A CA 1
ATOM 874 C C . HIS A 1 99 ? -3.197 -7.572 10.245 1.00 93.38 99 HIS A C 1
ATOM 876 O O . HIS A 1 99 ? -4.052 -8.450 10.340 1.00 93.38 99 HIS A O 1
ATOM 882 N N . LEU A 1 100 ? -2.302 -7.556 9.251 1.00 90.88 100 LEU A N 1
ATOM 883 C CA . LEU A 1 100 ? -2.302 -8.589 8.209 1.00 90.88 100 LEU A CA 1
ATOM 884 C C . LEU A 1 100 ? -2.065 -9.992 8.777 1.00 90.88 100 LEU A C 1
ATOM 886 O O . LEU A 1 100 ? -2.785 -10.914 8.407 1.00 90.88 100 LEU A O 1
ATOM 890 N N . ARG A 1 101 ? -1.127 -10.160 9.716 1.00 90.25 101 ARG A N 1
ATOM 891 C CA . ARG A 1 101 ? -0.893 -11.456 10.380 1.00 90.25 101 ARG A CA 1
ATOM 892 C C . ARG A 1 101 ? -2.108 -11.923 11.174 1.00 90.25 101 ARG A C 1
ATOM 894 O O . ARG A 1 101 ? -2.473 -13.092 11.111 1.00 90.25 101 ARG A O 1
ATOM 901 N N . PHE A 1 102 ? -2.752 -11.012 11.899 1.00 90.62 102 PHE A N 1
ATOM 902 C CA . PHE A 1 102 ? -3.957 -11.333 12.656 1.00 90.62 102 PHE A CA 1
ATOM 903 C C . PHE A 1 102 ? -5.120 -11.765 11.753 1.00 90.62 102 PHE A C 1
ATOM 905 O O . PHE A 1 102 ? -5.835 -12.708 12.083 1.00 90.62 102 PHE A O 1
ATOM 912 N N . GLU A 1 103 ? -5.303 -11.124 10.597 1.00 89.56 103 GLU A N 1
ATOM 913 C CA . GLU A 1 103 ? -6.313 -11.565 9.631 1.00 89.56 103 GLU A CA 1
ATOM 914 C C . GLU A 1 103 ? -5.920 -12.860 8.921 1.00 89.56 103 GLU A C 1
ATOM 916 O O . GLU A 1 103 ? -6.792 -13.694 8.686 1.00 89.56 103 GLU A O 1
ATOM 921 N N . GLN A 1 104 ? -4.632 -13.084 8.647 1.00 88.62 104 GLN A N 1
ATOM 922 C CA . GLN A 1 104 ? -4.143 -14.322 8.036 1.00 88.62 104 GLN A CA 1
ATOM 923 C C . GLN A 1 104 ? -4.465 -15.556 8.896 1.00 88.62 104 GLN A C 1
ATOM 925 O O . GLN A 1 104 ? -4.787 -16.615 8.361 1.00 88.62 104 GLN A O 1
ATOM 930 N N . GLN A 1 105 ? -4.444 -15.414 10.228 1.00 87.31 105 GLN A N 1
ATOM 931 C CA . GLN A 1 105 ? -4.853 -16.473 11.162 1.00 87.31 105 GLN A CA 1
ATOM 932 C C . GLN A 1 105 ? -6.334 -16.860 11.021 1.00 87.31 105 GLN A C 1
ATOM 934 O O . GLN A 1 105 ? -6.703 -17.987 11.344 1.00 87.31 105 GLN A O 1
ATOM 939 N N . LYS A 1 106 ? -7.189 -15.940 10.557 1.00 86.44 106 LYS A N 1
ATOM 940 C CA . LYS A 1 106 ? -8.629 -16.173 10.363 1.00 86.44 106 LYS A CA 1
ATOM 941 C C . LYS A 1 106 ? -8.952 -16.625 8.943 1.00 86.44 106 LYS A C 1
ATOM 943 O O . LYS A 1 106 ? -9.788 -17.500 8.754 1.00 86.44 106 LYS A O 1
ATOM 948 N N . ASN A 1 107 ? -8.309 -16.002 7.959 1.00 82.88 107 ASN A N 1
ATOM 949 C CA . ASN A 1 107 ? -8.505 -16.233 6.536 1.00 82.88 107 ASN A CA 1
ATOM 950 C C . ASN A 1 107 ? -7.130 -16.375 5.872 1.00 82.88 107 ASN A C 1
ATOM 952 O O . ASN A 1 107 ? -6.411 -15.383 5.782 1.00 82.88 107 ASN A O 1
ATOM 956 N N . PRO A 1 108 ? -6.747 -17.564 5.384 1.00 83.88 108 PRO A N 1
ATOM 957 C CA . PRO A 1 108 ? -5.449 -17.748 4.747 1.00 83.88 108 PRO A CA 1
ATOM 958 C C . PRO A 1 108 ? -5.318 -16.908 3.466 1.00 83.88 108 PRO A C 1
ATOM 960 O O . PRO A 1 108 ? -6.077 -17.089 2.515 1.00 83.88 108 PRO A O 1
ATOM 963 N N . PHE A 1 109 ? -4.330 -16.015 3.425 1.00 85.44 109 PHE A N 1
ATOM 964 C CA . PHE A 1 109 ? -3.887 -15.300 2.223 1.00 85.44 109 PHE A CA 1
ATOM 965 C C . PHE A 1 109 ? -2.367 -15.089 2.264 1.00 85.44 109 PHE A C 1
ATOM 967 O O . PHE A 1 109 ? -1.742 -15.238 3.319 1.00 85.44 109 PHE A O 1
ATOM 974 N N . GLN A 1 110 ? -1.764 -14.759 1.121 1.00 85.94 110 GLN A N 1
ATOM 975 C CA . GLN A 1 110 ? -0.332 -14.459 1.032 1.00 85.94 110 GLN A CA 1
ATOM 976 C C . GLN A 1 110 ? -0.097 -13.002 1.440 1.00 85.94 110 GLN A C 1
ATOM 978 O O . GLN A 1 110 ? -0.566 -12.072 0.785 1.00 85.94 110 GLN A O 1
ATOM 983 N N . ILE A 1 111 ? 0.591 -12.787 2.562 1.00 84.94 111 ILE A N 1
ATOM 984 C CA . ILE A 1 111 ? 0.884 -11.439 3.078 1.00 84.94 111 ILE A CA 1
ATOM 985 C C . ILE A 1 111 ? 1.843 -10.705 2.130 1.00 84.94 111 ILE A C 1
ATOM 987 O O . ILE A 1 111 ? 1.770 -9.486 1.985 1.00 84.94 111 ILE A O 1
ATOM 991 N N . GLU A 1 112 ? 2.703 -11.456 1.445 1.00 81.56 112 GLU A N 1
ATOM 992 C CA . GLU A 1 112 ? 3.707 -10.994 0.488 1.00 81.56 112 GLU A CA 1
ATOM 993 C C . GLU A 1 112 ? 3.095 -10.310 -0.739 1.00 81.56 112 GLU A C 1
ATOM 995 O O . GLU A 1 112 ? 3.769 -9.521 -1.407 1.00 81.56 112 GLU A O 1
ATOM 1000 N N . ASP A 1 113 ? 1.814 -10.568 -1.004 1.00 85.56 113 ASP A N 1
ATOM 1001 C CA . ASP A 1 113 ? 1.065 -9.933 -2.083 1.00 85.56 113 ASP A CA 1
ATOM 1002 C C . ASP A 1 113 ? 0.672 -8.494 -1.765 1.00 85.56 113 ASP A C 1
ATOM 1004 O O . ASP A 1 113 ? 0.225 -7.778 -2.664 1.00 85.56 113 ASP A O 1
ATOM 1008 N N . TYR A 1 114 ? 0.820 -8.058 -0.513 1.00 89.25 114 TYR A N 1
ATOM 1009 C CA . TYR A 1 114 ? 0.545 -6.695 -0.086 1.00 89.25 114 TYR A CA 1
ATOM 1010 C C . TYR A 1 114 ? 1.836 -5.886 0.018 1.00 89.25 114 TYR A C 1
ATOM 1012 O O . TYR A 1 114 ? 2.857 -6.349 0.526 1.00 89.25 114 TYR A O 1
ATOM 1020 N N . VAL A 1 115 ? 1.776 -4.636 -0.437 1.00 91.44 115 VAL A N 1
ATOM 1021 C CA . VAL A 1 115 ? 2.868 -3.669 -0.316 1.00 91.44 115 VAL A CA 1
ATOM 1022 C C . VAL A 1 115 ? 2.365 -2.415 0.363 1.00 91.44 115 VAL A C 1
ATOM 1024 O O . VAL A 1 115 ? 1.426 -1.799 -0.129 1.00 91.44 115 VAL A O 1
ATOM 1027 N N . PHE A 1 116 ? 2.991 -1.997 1.456 1.00 91.56 116 PHE A N 1
ATOM 1028 C CA . PHE A 1 116 ? 2.585 -0.796 2.186 1.00 91.56 116 PHE A CA 1
ATOM 1029 C C . PHE A 1 116 ? 3.598 0.334 2.009 1.00 91.56 116 PHE A C 1
ATOM 1031 O O . PHE A 1 116 ? 4.803 0.117 2.096 1.00 91.56 116 PHE A O 1
ATOM 1038 N N . ASP A 1 117 ? 3.121 1.558 1.766 1.00 90.50 117 ASP A N 1
ATOM 1039 C CA . ASP A 1 117 ? 3.980 2.741 1.620 1.00 90.50 117 ASP A CA 1
ATOM 1040 C C . ASP A 1 117 ? 4.411 3.381 2.947 1.00 90.50 117 ASP A C 1
ATOM 1042 O O . ASP A 1 117 ? 4.939 4.492 2.947 1.00 90.50 117 ASP A O 1
ATOM 1046 N N . GLU A 1 118 ? 4.178 2.681 4.062 1.00 88.56 118 GLU A N 1
ATOM 1047 C CA . GLU A 1 118 ? 4.472 3.110 5.437 1.00 88.56 118 GLU A CA 1
ATOM 1048 C C . GLU A 1 118 ? 3.642 4.316 5.910 1.00 88.56 118 GLU A C 1
ATOM 1050 O O . GLU A 1 118 ? 3.843 4.816 7.018 1.00 88.56 118 GLU A O 1
ATOM 1055 N N . LYS A 1 119 ? 2.667 4.773 5.112 1.00 91.00 119 LYS A N 1
ATOM 1056 C CA . LYS A 1 119 ? 1.834 5.931 5.434 1.00 91.00 119 LYS A CA 1
ATOM 1057 C C . LYS A 1 119 ? 0.344 5.620 5.386 1.00 91.00 119 LYS A C 1
ATOM 1059 O O . LYS A 1 119 ? -0.296 5.610 6.436 1.00 91.00 119 LYS A O 1
ATOM 1064 N N . ASP A 1 120 ? -0.219 5.473 4.198 1.00 92.75 120 ASP A N 1
ATOM 1065 C CA . ASP A 1 120 ? -1.669 5.414 3.967 1.00 92.75 120 ASP A CA 1
ATOM 1066 C C . ASP A 1 120 ? -2.052 4.707 2.662 1.00 92.75 120 ASP A C 1
ATOM 1068 O O . ASP A 1 120 ? -3.236 4.611 2.348 1.00 92.75 120 ASP A O 1
ATOM 1072 N N . THR A 1 121 ? -1.081 4.209 1.897 1.00 93.81 121 THR A N 1
ATOM 1073 C CA . THR A 1 121 ? -1.332 3.559 0.614 1.00 93.81 121 THR A CA 1
ATOM 1074 C C . THR A 1 121 ? -0.837 2.123 0.649 1.00 93.81 121 THR A C 1
ATOM 1076 O O . THR A 1 121 ? 0.332 1.856 0.931 1.00 93.81 121 THR A O 1
ATOM 1079 N N . VAL A 1 122 ? -1.731 1.199 0.314 1.00 93.56 122 VAL A N 1
ATOM 1080 C CA . VAL A 1 122 ? -1.435 -0.227 0.166 1.00 93.56 122 VAL A CA 1
ATOM 1081 C C . VAL A 1 122 ? -1.599 -0.605 -1.297 1.00 93.56 122 VAL A C 1
ATOM 1083 O O . VAL A 1 122 ? -2.500 -0.119 -1.975 1.00 93.56 122 VAL A O 1
ATOM 1086 N N . TYR A 1 123 ? -0.744 -1.488 -1.783 1.00 92.88 123 TYR A N 1
ATOM 1087 C CA . TYR A 1 123 ? -0.826 -2.064 -3.113 1.00 92.88 123 TYR A CA 1
ATOM 1088 C C . TYR A 1 123 ? -0.987 -3.575 -3.004 1.00 92.88 123 TYR A C 1
ATOM 1090 O O . TYR A 1 123 ? -0.487 -4.176 -2.056 1.00 92.88 123 TYR A O 1
ATOM 1098 N N . SER A 1 124 ? -1.656 -4.191 -3.972 1.00 91.25 124 SER A N 1
ATOM 1099 C CA . SER A 1 124 ? -1.710 -5.645 -4.091 1.00 91.25 124 SER A CA 1
ATOM 1100 C C . SER A 1 124 ? -1.744 -6.100 -5.544 1.00 91.25 124 SER A C 1
ATOM 1102 O O . SER A 1 124 ? -2.159 -5.351 -6.432 1.00 91.25 124 SER A O 1
ATOM 1104 N N . ILE A 1 125 ? -1.316 -7.340 -5.782 1.00 89.00 125 ILE A N 1
ATOM 1105 C CA . ILE A 1 125 ? -1.479 -8.031 -7.068 1.00 89.00 125 ILE A CA 1
ATOM 1106 C C . ILE A 1 125 ? -2.867 -8.670 -7.225 1.00 89.00 125 ILE A C 1
ATOM 1108 O O . ILE A 1 125 ? -3.243 -9.047 -8.333 1.00 89.00 125 ILE A O 1
ATOM 1112 N N . HIS A 1 126 ? -3.644 -8.769 -6.142 1.00 87.81 126 HIS A N 1
ATOM 1113 C CA . HIS A 1 126 ? -4.989 -9.331 -6.151 1.00 87.81 126 HIS A CA 1
ATOM 1114 C C . HIS A 1 126 ? -6.030 -8.283 -5.761 1.00 87.81 126 HIS A C 1
ATOM 1116 O O . HIS A 1 126 ? -5.853 -7.479 -4.836 1.00 87.81 126 HIS A O 1
ATOM 1122 N N . LYS A 1 127 ? -7.152 -8.280 -6.485 1.00 88.00 127 LYS A N 1
ATOM 1123 C CA . LYS A 1 127 ? -8.263 -7.386 -6.176 1.00 88.00 127 LYS A CA 1
ATOM 1124 C C . LYS A 1 127 ? -8.989 -7.896 -4.938 1.00 88.00 127 LYS A C 1
ATOM 1126 O O . LYS A 1 127 ? -9.514 -9.003 -4.939 1.00 88.00 127 LYS A O 1
ATOM 1131 N N . THR A 1 128 ? -9.085 -7.050 -3.921 1.00 83.94 128 THR A N 1
ATOM 1132 C CA . THR A 1 128 ? -9.899 -7.268 -2.725 1.00 83.94 128 THR A CA 1
ATOM 1133 C C . THR A 1 128 ? -11.108 -6.327 -2.809 1.00 83.94 128 THR A C 1
ATOM 1135 O O . THR A 1 128 ? -11.025 -5.186 -2.353 1.00 83.94 128 THR A O 1
ATOM 1138 N N . PRO A 1 129 ? -12.216 -6.735 -3.463 1.00 68.69 129 PRO A N 1
ATOM 1139 C CA . PRO A 1 129 ? -13.292 -5.820 -3.861 1.00 68.69 129 PRO A CA 1
ATOM 1140 C C . PRO A 1 129 ? -13.988 -5.127 -2.684 1.00 68.69 129 PRO A C 1
ATOM 1142 O O . PRO A 1 129 ? -14.367 -3.967 -2.813 1.00 68.69 129 PRO A O 1
ATOM 1145 N N . ASN A 1 130 ? -14.094 -5.796 -1.534 1.00 76.88 130 ASN A N 1
ATOM 1146 C CA . ASN A 1 130 ? -14.729 -5.244 -0.332 1.00 76.88 130 ASN A CA 1
ATOM 1147 C C . ASN A 1 130 ? -13.728 -4.581 0.628 1.00 76.88 130 ASN A C 1
ATOM 1149 O O . ASN A 1 130 ? -14.113 -4.152 1.714 1.00 76.88 130 ASN A O 1
ATOM 1153 N N . GLY A 1 131 ? -12.449 -4.503 0.244 1.00 83.69 131 GLY A N 1
ATOM 1154 C CA . GLY A 1 131 ? -11.393 -4.064 1.143 1.00 83.69 131 GLY A CA 1
ATOM 1155 C C . GLY A 1 131 ? -11.125 -5.057 2.279 1.00 83.69 131 GLY A C 1
ATOM 1156 O O . GLY A 1 131 ? -11.452 -6.239 2.183 1.00 83.69 131 GLY A O 1
ATOM 1157 N N . MET A 1 132 ? -10.515 -4.571 3.357 1.00 89.75 132 MET A N 1
ATOM 1158 C CA . MET A 1 132 ? -10.224 -5.359 4.559 1.00 89.75 132 MET A CA 1
ATOM 1159 C C . MET A 1 132 ? -10.534 -4.525 5.799 1.00 89.75 132 MET A C 1
ATOM 1161 O O . MET A 1 132 ? -10.122 -3.370 5.883 1.00 89.75 132 MET A O 1
ATOM 1165 N N . LEU A 1 133 ? -11.235 -5.114 6.766 1.00 93.38 133 LEU A N 1
ATOM 1166 C CA . LEU A 1 133 ? -11.416 -4.556 8.103 1.00 93.38 133 LEU A CA 1
ATOM 1167 C C . LEU A 1 133 ? -10.781 -5.522 9.095 1.00 93.38 133 LEU A C 1
ATOM 1169 O O . LEU A 1 133 ? -11.210 -6.668 9.194 1.00 93.38 133 LEU A O 1
ATOM 1173 N N . SER A 1 134 ? -9.790 -5.044 9.837 1.00 94.50 134 SER A N 1
ATOM 1174 C CA . SER A 1 134 ? -9.171 -5.797 10.918 1.00 94.50 134 SER A CA 1
ATOM 1175 C C . SER A 1 134 ? -9.303 -5.035 12.224 1.00 94.50 134 SER A C 1
ATOM 1177 O O . SER A 1 134 ? -8.954 -3.858 12.311 1.00 94.50 134 SER A O 1
ATOM 1179 N N . GLU A 1 135 ? -9.786 -5.724 13.252 1.00 95.38 135 GLU A N 1
ATOM 1180 C CA . GLU A 1 135 ? -9.941 -5.184 14.597 1.00 95.38 135 GLU A CA 1
ATOM 1181 C C . GLU A 1 135 ? -9.217 -6.085 15.596 1.00 95.38 135 GLU A C 1
ATOM 1183 O O . GLU A 1 135 ? -9.611 -7.233 15.804 1.00 95.38 135 GLU A O 1
ATOM 1188 N N . ILE A 1 136 ? -8.160 -5.562 16.218 1.00 94.62 136 ILE A N 1
ATOM 1189 C CA . ILE A 1 136 ? -7.374 -6.276 17.228 1.00 94.62 136 ILE A CA 1
ATOM 1190 C C . ILE A 1 136 ? -7.709 -5.683 18.600 1.00 94.62 136 ILE A C 1
ATOM 1192 O O . ILE A 1 136 ? -7.363 -4.522 18.846 1.00 94.62 136 ILE A O 1
ATOM 1196 N N . PRO A 1 137 ? -8.360 -6.430 19.507 1.00 93.06 137 PRO A N 1
ATOM 1197 C CA . PRO A 1 137 ? -8.594 -5.960 20.868 1.00 93.06 137 PRO A CA 1
ATOM 1198 C C . PRO A 1 137 ? -7.269 -5.825 21.627 1.00 93.06 137 PRO A C 1
ATOM 1200 O O . PRO A 1 137 ? -6.352 -6.628 21.449 1.00 93.06 137 PRO A O 1
ATOM 1203 N N . ASP A 1 138 ? -7.160 -4.807 22.478 1.00 91.19 138 ASP A N 1
ATOM 1204 C CA . ASP A 1 138 ? -6.006 -4.663 23.362 1.00 91.19 138 ASP A CA 1
ATOM 1205 C C . ASP A 1 138 ? -6.064 -5.737 24.471 1.00 91.19 138 ASP A C 1
ATOM 1207 O O . ASP A 1 138 ? -7.107 -5.907 25.112 1.00 91.19 138 ASP A O 1
ATOM 1211 N N . PRO A 1 139 ? -4.972 -6.489 24.709 1.00 89.06 139 PRO A N 1
ATOM 1212 C CA . PRO A 1 139 ? -4.968 -7.584 25.677 1.00 89.06 139 PRO A CA 1
ATOM 1213 C C . PRO A 1 139 ? -5.100 -7.106 27.130 1.00 89.06 139 PRO A C 1
ATOM 1215 O O . PRO A 1 139 ? -5.573 -7.858 27.980 1.00 89.06 139 PRO A O 1
ATOM 1218 N N . GLN A 1 140 ? -4.694 -5.869 27.428 1.00 90.75 140 GLN A N 1
ATOM 1219 C CA . GLN A 1 140 ? -4.724 -5.290 28.771 1.00 90.75 140 GLN A CA 1
ATOM 1220 C C . GLN A 1 140 ? -5.976 -4.438 29.003 1.00 90.75 140 GLN A C 1
ATOM 1222 O O . GLN A 1 140 ? -6.410 -4.283 30.145 1.00 90.75 140 GLN A O 1
ATOM 1227 N N . ASN A 1 141 ? -6.578 -3.890 27.943 1.00 90.75 141 ASN A N 1
ATOM 1228 C CA . ASN A 1 141 ? -7.741 -3.017 28.053 1.00 90.75 141 ASN A CA 1
ATOM 1229 C C . ASN A 1 141 ? -8.840 -3.342 27.031 1.00 90.75 141 ASN A C 1
ATOM 1231 O O . ASN A 1 141 ? -8.787 -2.923 25.881 1.00 90.75 141 ASN A O 1
ATOM 1235 N N . ARG A 1 142 ? -9.921 -3.977 27.497 1.00 88.75 142 ARG A N 1
ATOM 1236 C CA . ARG A 1 142 ? -11.068 -4.363 26.654 1.00 88.75 142 ARG A CA 1
ATOM 1237 C C . ARG A 1 142 ? -11.805 -3.191 25.997 1.00 88.75 142 ARG A C 1
ATOM 1239 O O . ARG A 1 142 ? -12.508 -3.404 25.014 1.00 88.75 142 ARG A O 1
ATOM 1246 N N . ASP A 1 143 ? -11.660 -1.974 26.519 1.00 92.06 143 ASP A N 1
ATOM 1247 C CA . ASP A 1 143 ? -12.264 -0.776 25.928 1.00 92.06 143 ASP A CA 1
ATOM 1248 C C . ASP A 1 143 ? -11.423 -0.192 24.784 1.00 92.06 143 ASP A C 1
ATOM 1250 O O . ASP A 1 143 ? -11.855 0.766 24.138 1.00 92.06 143 ASP A O 1
ATOM 1254 N N . ILE A 1 144 ? -10.224 -0.730 24.539 1.00 93.38 144 ILE A N 1
ATOM 1255 C CA . ILE A 1 144 ? -9.320 -0.291 23.479 1.00 93.38 144 ILE A CA 1
ATOM 1256 C C . ILE A 1 144 ? -9.213 -1.383 22.416 1.00 93.38 144 ILE A C 1
ATOM 1258 O O . ILE A 1 144 ? -9.018 -2.561 22.712 1.00 93.38 144 ILE A O 1
ATOM 1262 N N . LYS A 1 145 ? -9.294 -0.979 21.151 1.00 95.69 145 LYS A N 1
ATOM 1263 C CA . LYS A 1 145 ? -8.966 -1.836 20.011 1.00 95.69 145 LYS A CA 1
ATOM 1264 C C . LYS A 1 145 ? -8.153 -1.075 18.975 1.00 95.69 145 LYS A C 1
ATOM 1266 O O . LYS A 1 145 ? -8.327 0.128 18.793 1.00 95.69 145 LYS A O 1
ATOM 1271 N N . SER A 1 146 ? -7.265 -1.783 18.298 1.00 96.12 146 SER A N 1
ATOM 1272 C CA . SER A 1 146 ? -6.560 -1.300 17.112 1.00 96.12 146 SER A CA 1
ATOM 1273 C C . SER A 1 146 ? -7.398 -1.640 15.889 1.00 96.12 146 SER A C 1
ATOM 1275 O O . SER A 1 146 ? -7.958 -2.735 15.824 1.00 96.12 146 SER A O 1
ATOM 1277 N N . VAL A 1 147 ? -7.515 -0.716 14.944 1.00 96.81 147 VAL A N 1
ATOM 1278 C CA . VAL A 1 147 ? -8.349 -0.874 13.753 1.00 96.81 147 VAL A CA 1
ATOM 1279 C C . VAL A 1 147 ? -7.530 -0.529 12.515 1.00 96.81 147 VAL A C 1
ATOM 1281 O O . VAL A 1 147 ? -6.928 0.544 12.445 1.00 96.81 147 VAL A O 1
ATOM 1284 N N . LEU A 1 148 ? -7.562 -1.428 11.533 1.00 96.19 148 LEU A N 1
ATOM 1285 C CA . LEU A 1 148 ? -7.097 -1.208 10.168 1.00 96.19 148 LEU A CA 1
ATOM 1286 C C . LEU A 1 148 ? -8.289 -1.328 9.223 1.00 96.19 148 LEU A C 1
ATOM 1288 O O . LEU A 1 148 ? -9.012 -2.326 9.248 1.00 96.19 148 LEU A O 1
ATOM 1292 N N . LYS A 1 149 ? -8.449 -0.335 8.352 1.00 95.38 149 LYS A N 1
ATOM 1293 C CA . LYS A 1 149 ? -9.395 -0.367 7.240 1.00 95.38 149 LYS A CA 1
ATOM 1294 C C . LYS A 1 149 ? -8.665 -0.127 5.931 1.00 95.38 149 LYS A C 1
ATOM 1296 O O . LYS A 1 149 ? -7.981 0.881 5.778 1.00 95.38 149 LYS A O 1
ATOM 1301 N N . ILE A 1 150 ? -8.817 -1.053 4.995 1.00 94.56 150 ILE A N 1
ATOM 1302 C CA . ILE A 1 150 ? -8.271 -0.970 3.644 1.00 94.56 150 ILE A CA 1
ATOM 1303 C C . ILE A 1 150 ? -9.438 -0.776 2.682 1.00 94.56 150 ILE A C 1
ATOM 1305 O O . ILE A 1 150 ? -10.330 -1.618 2.640 1.00 94.56 150 ILE A O 1
ATOM 1309 N N . TYR A 1 151 ? -9.418 0.294 1.890 1.00 93.69 151 TYR A N 1
ATOM 1310 C CA . TYR A 1 151 ? -10.475 0.618 0.930 1.00 93.69 151 TYR A CA 1
ATOM 1311 C C . TYR A 1 151 ? -9.919 0.684 -0.486 1.00 93.69 151 TYR A C 1
ATOM 1313 O O . TYR A 1 151 ? -8.893 1.322 -0.723 1.00 93.69 151 TYR A O 1
ATOM 1321 N N . TYR A 1 152 ? -10.608 0.051 -1.436 1.00 94.25 152 TYR A N 1
ATOM 1322 C CA . TYR A 1 152 ? -10.212 0.086 -2.841 1.00 94.25 152 TYR A CA 1
ATOM 1323 C C . TYR A 1 152 ? -10.189 1.520 -3.371 1.00 94.25 152 TYR A C 1
ATOM 1325 O O . TYR A 1 152 ? -11.159 2.262 -3.225 1.00 94.25 152 TYR A O 1
ATOM 1333 N N . LYS A 1 153 ? -9.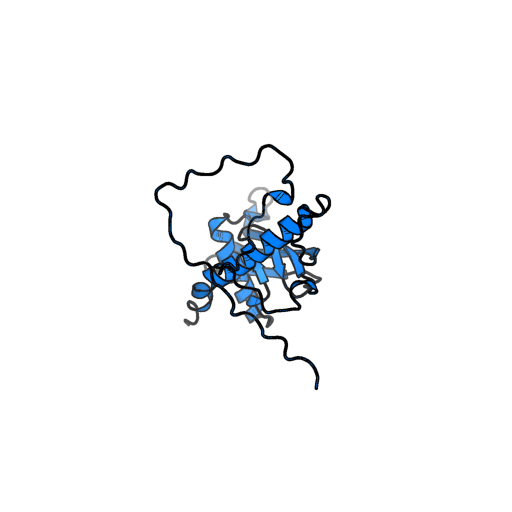080 1.898 -4.011 1.00 92.88 153 LYS A N 1
ATOM 1334 C CA . LYS A 1 153 ? -8.909 3.216 -4.622 1.00 92.88 153 LYS A CA 1
ATOM 1335 C C . LYS A 1 153 ? -8.962 3.136 -6.138 1.00 92.88 153 LYS A C 1
ATOM 1337 O O . LYS A 1 153 ? -9.711 3.888 -6.755 1.00 92.88 153 LYS A O 1
ATOM 1342 N N . ARG A 1 154 ? -8.126 2.288 -6.743 1.00 92.62 154 ARG A N 1
ATOM 1343 C CA . ARG A 1 154 ? -8.024 2.129 -8.203 1.00 92.62 154 ARG A CA 1
ATOM 1344 C C . ARG A 1 154 ? -7.188 0.915 -8.588 1.00 92.62 154 ARG A C 1
ATOM 1346 O O . ARG A 1 154 ? -6.428 0.392 -7.781 1.00 92.62 154 ARG A O 1
ATOM 1353 N N . ASN A 1 155 ? -7.280 0.533 -9.850 1.00 93.75 155 ASN A N 1
ATOM 1354 C CA . ASN A 1 155 ? -6.352 -0.344 -10.542 1.00 93.75 155 ASN A CA 1
ATOM 1355 C C . ASN A 1 155 ? -5.368 0.493 -11.378 1.00 93.75 155 ASN A C 1
ATOM 1357 O O . ASN A 1 155 ? -5.676 1.621 -11.769 1.00 93.75 155 ASN A O 1
ATOM 1361 N N . PHE A 1 156 ? -4.177 -0.037 -11.637 1.00 92.25 156 PHE A N 1
ATOM 1362 C CA . PHE A 1 156 ? -3.187 0.572 -12.524 1.00 92.25 156 PHE A CA 1
ATOM 1363 C C . PHE A 1 156 ? -2.287 -0.495 -13.153 1.00 92.25 156 PHE A C 1
ATOM 1365 O O . PHE A 1 156 ? -2.145 -1.599 -12.630 1.00 92.25 156 PHE A O 1
ATOM 1372 N N . LYS A 1 157 ? -1.657 -0.145 -14.274 1.00 91.19 157 LYS A N 1
ATOM 1373 C CA . LYS A 1 157 ? -0.560 -0.910 -14.875 1.00 91.19 157 LYS A CA 1
ATOM 1374 C C . LYS A 1 157 ? 0.734 -0.130 -14.728 1.00 91.19 157 LYS A C 1
ATOM 1376 O O . LYS A 1 157 ? 0.703 1.092 -14.564 1.00 91.19 157 LYS A O 1
ATOM 1381 N N . LEU A 1 158 ? 1.863 -0.829 -14.771 1.00 89.62 158 LEU A N 1
ATOM 1382 C CA . LEU A 1 158 ? 3.149 -0.155 -14.701 1.00 89.62 158 LEU A CA 1
ATOM 1383 C C . LEU A 1 158 ? 3.446 0.575 -16.004 1.00 89.62 158 LEU A C 1
ATOM 1385 O O . LEU A 1 158 ? 3.324 0.030 -17.097 1.00 89.62 158 LEU A O 1
ATOM 1389 N N . TYR A 1 159 ? 3.895 1.809 -15.857 1.00 86.81 159 TYR A N 1
ATOM 1390 C CA . TYR A 1 159 ? 4.317 2.676 -16.936 1.00 86.81 159 TYR A CA 1
ATOM 1391 C C . TYR A 1 159 ? 5.615 3.362 -16.519 1.00 86.81 159 TYR A C 1
ATOM 1393 O O . TYR A 1 159 ? 5.672 3.962 -15.453 1.00 86.81 159 TYR A O 1
ATOM 1401 N N . PHE A 1 160 ? 6.673 3.243 -17.322 1.00 80.12 160 PHE A N 1
ATOM 1402 C CA . PHE A 1 160 ? 7.988 3.823 -17.000 1.00 80.12 160 PHE A CA 1
ATOM 1403 C C . PHE A 1 160 ? 8.542 4.737 -18.092 1.00 80.12 160 PHE A C 1
ATOM 1405 O O . PHE A 1 160 ? 9.606 5.321 -17.892 1.00 80.12 160 PHE A O 1
ATOM 1412 N N . SER A 1 161 ? 7.850 4.872 -19.230 1.00 75.56 161 SER A N 1
ATOM 1413 C CA . SER A 1 161 ? 8.268 5.835 -20.248 1.00 75.56 161 SER A CA 1
ATOM 1414 C C . SER A 1 161 ? 7.995 7.256 -19.753 1.00 75.56 161 SER A C 1
ATOM 1416 O O . SER A 1 161 ? 6.973 7.525 -19.126 1.00 75.56 161 SER A O 1
ATOM 1418 N N . ARG A 1 162 ? 8.939 8.157 -20.020 1.00 65.62 162 ARG A N 1
ATOM 1419 C CA . ARG A 1 162 ? 8.819 9.605 -19.782 1.00 65.62 162 ARG A CA 1
ATOM 1420 C C . ARG A 1 162 ? 8.767 10.395 -21.090 1.00 65.62 162 ARG A C 1
ATOM 1422 O O . ARG A 1 162 ? 8.991 11.597 -21.095 1.00 65.62 162 ARG A O 1
ATOM 1429 N N . GLU A 1 163 ? 8.528 9.708 -22.202 1.00 74.25 163 GLU A N 1
ATOM 1430 C CA . GLU A 1 163 ? 8.441 10.328 -23.528 1.00 74.25 163 GLU A CA 1
ATOM 1431 C C . GLU A 1 163 ? 7.150 11.137 -23.694 1.00 74.25 163 GLU A C 1
ATOM 1433 O O . GLU A 1 163 ? 7.118 12.084 -24.473 1.00 74.25 163 GLU A O 1
ATOM 1438 N N . ASP A 1 164 ? 6.107 10.790 -22.932 1.00 75.00 164 ASP A N 1
ATOM 1439 C CA . ASP A 1 164 ? 4.824 11.489 -22.910 1.00 75.00 164 ASP A CA 1
ATOM 1440 C C . ASP A 1 164 ? 4.602 12.196 -21.557 1.00 75.00 164 ASP A C 1
ATOM 1442 O O . ASP A 1 164 ? 4.244 11.532 -20.574 1.00 75.00 164 ASP A O 1
ATOM 1446 N N . PRO A 1 165 ? 4.760 13.534 -21.496 1.00 80.81 165 PRO A N 1
ATOM 1447 C CA . PRO A 1 165 ? 4.530 14.320 -20.285 1.00 80.81 165 PRO A CA 1
ATOM 1448 C C . PRO A 1 165 ? 3.103 14.216 -19.735 1.00 80.81 165 PRO A C 1
ATOM 1450 O O . PRO A 1 165 ? 2.893 14.381 -18.534 1.00 80.81 165 PRO A O 1
ATOM 1453 N N . ALA A 1 166 ? 2.103 13.909 -20.573 1.00 83.06 166 ALA A N 1
ATOM 1454 C CA . ALA A 1 166 ? 0.720 13.752 -20.117 1.00 83.06 166 ALA A CA 1
ATOM 1455 C C . ALA A 1 166 ? 0.548 12.546 -19.176 1.00 83.06 166 ALA A C 1
ATOM 1457 O O . ALA A 1 166 ? -0.439 12.457 -18.444 1.00 83.06 166 ALA A O 1
ATOM 1458 N N . ARG A 1 167 ? 1.521 11.627 -19.167 1.00 82.69 167 ARG A N 1
ATOM 1459 C CA . ARG A 1 167 ? 1.514 10.388 -18.380 1.00 82.69 167 ARG A CA 1
ATOM 1460 C C . ARG A 1 167 ? 2.543 10.382 -17.252 1.00 82.69 167 ARG A C 1
ATOM 1462 O O . ARG A 1 167 ? 2.781 9.339 -16.636 1.00 82.69 167 ARG A O 1
ATOM 1469 N N . ASP A 1 168 ? 3.106 11.540 -16.916 1.00 85.50 168 ASP A N 1
ATOM 1470 C CA . ASP A 1 168 ? 4.078 11.679 -15.827 1.00 85.50 168 ASP A CA 1
ATOM 1471 C C . ASP A 1 168 ? 3.531 11.190 -14.479 1.00 85.50 168 ASP A C 1
ATOM 1473 O O . ASP A 1 168 ? 4.261 10.597 -13.683 1.00 85.50 168 ASP A O 1
ATOM 1477 N N . GLU A 1 169 ? 2.235 11.367 -14.211 1.00 87.00 169 GLU A N 1
ATOM 1478 C CA . GLU A 1 169 ? 1.613 10.835 -12.995 1.00 87.00 169 GLU A CA 1
ATOM 1479 C C . GLU A 1 169 ? 1.636 9.302 -12.935 1.00 87.00 169 GLU A C 1
ATOM 1481 O O . GLU A 1 169 ? 1.848 8.725 -11.865 1.00 87.00 169 GLU A O 1
ATOM 1486 N N . GLU A 1 170 ? 1.434 8.625 -14.067 1.00 88.06 170 GLU A N 1
ATOM 1487 C CA . GLU A 1 170 ? 1.490 7.163 -14.158 1.00 88.06 170 GLU A CA 1
ATOM 1488 C C . GLU A 1 170 ? 2.923 6.661 -13.981 1.00 88.06 170 GLU A C 1
ATOM 1490 O O . GLU A 1 170 ? 3.155 5.689 -13.253 1.00 88.06 170 GLU A O 1
ATOM 1495 N N . ALA A 1 171 ? 3.887 7.370 -14.575 1.00 87.12 171 ALA A N 1
ATOM 1496 C CA . ALA A 1 171 ? 5.306 7.091 -14.407 1.00 87.12 171 ALA A CA 1
ATOM 1497 C C . ALA A 1 171 ? 5.736 7.257 -12.944 1.00 87.12 171 ALA A C 1
ATOM 1499 O O . ALA A 1 171 ? 6.354 6.367 -12.354 1.00 87.12 171 ALA A O 1
ATOM 1500 N N . ASN A 1 172 ? 5.333 8.358 -12.310 1.00 88.56 172 ASN A N 1
ATOM 1501 C CA . ASN A 1 172 ? 5.611 8.620 -10.901 1.00 88.56 172 ASN A CA 1
ATOM 1502 C C . ASN A 1 172 ? 4.953 7.583 -9.983 1.00 88.56 172 ASN A C 1
ATOM 1504 O O . ASN A 1 172 ? 5.594 7.119 -9.036 1.00 88.56 172 ASN A O 1
ATOM 1508 N N . ARG A 1 173 ? 3.714 7.163 -10.272 1.00 89.81 173 ARG A N 1
ATOM 1509 C CA . ARG A 1 173 ? 3.025 6.099 -9.523 1.00 89.81 173 ARG A CA 1
ATOM 1510 C C . ARG A 1 173 ? 3.766 4.770 -9.634 1.00 89.81 173 ARG A C 1
ATOM 1512 O O . ARG A 1 173 ? 4.019 4.138 -8.611 1.00 89.81 173 ARG A O 1
ATOM 1519 N N . SER A 1 174 ? 4.164 4.381 -10.841 1.00 90.38 174 SER A N 1
ATOM 1520 C CA . SER A 1 174 ? 4.890 3.130 -11.095 1.00 90.38 174 SER A CA 1
ATOM 1521 C C . SER A 1 174 ? 6.249 3.113 -10.396 1.00 90.38 174 SER A C 1
ATOM 1523 O O . SER A 1 174 ? 6.604 2.128 -9.748 1.00 90.38 174 SER A O 1
ATOM 1525 N N . CYS A 1 175 ? 6.975 4.235 -10.431 1.00 87.94 175 CYS A N 1
ATOM 1526 C CA . CYS A 1 175 ? 8.221 4.417 -9.688 1.00 87.94 175 CYS A CA 1
ATOM 1527 C C . CYS A 1 175 ? 8.010 4.353 -8.168 1.00 87.94 175 CYS A C 1
ATOM 1529 O O . CYS A 1 175 ? 8.778 3.680 -7.480 1.00 87.94 175 CYS A O 1
ATOM 1531 N N . LYS A 1 176 ? 6.971 5.013 -7.629 1.00 90.31 176 LYS A N 1
ATOM 1532 C CA . LYS A 1 176 ? 6.637 4.958 -6.193 1.00 90.31 176 LYS A CA 1
ATOM 1533 C C . LYS A 1 176 ? 6.314 3.525 -5.766 1.00 90.31 176 LYS A C 1
ATOM 1535 O O . LYS A 1 176 ? 6.848 3.056 -4.764 1.00 90.31 176 LYS A O 1
ATOM 1540 N N . PHE A 1 177 ? 5.489 2.824 -6.541 1.00 90.56 177 PHE A N 1
ATOM 1541 C CA . PHE A 1 177 ? 5.135 1.431 -6.290 1.00 90.56 177 PHE A CA 1
ATOM 1542 C C . PHE A 1 177 ? 6.370 0.524 -6.287 1.00 90.56 177 PHE A C 1
ATOM 1544 O O . PHE A 1 177 ? 6.617 -0.146 -5.286 1.00 90.56 177 PHE A O 1
ATOM 1551 N N . LEU A 1 178 ? 7.191 0.547 -7.345 1.00 88.88 178 LEU A N 1
ATOM 1552 C CA . LEU A 1 178 ? 8.402 -0.279 -7.404 1.00 88.88 178 LEU A CA 1
ATOM 1553 C C . LEU A 1 178 ? 9.387 0.053 -6.285 1.00 88.88 178 LEU A C 1
ATOM 1555 O O . LEU A 1 178 ? 9.969 -0.858 -5.698 1.00 88.88 178 LEU A O 1
ATOM 1559 N N . LYS A 1 179 ? 9.555 1.338 -5.948 1.00 88.75 179 LYS A N 1
ATOM 1560 C CA . LYS A 1 179 ? 10.380 1.745 -4.808 1.00 88.75 179 LYS A CA 1
ATOM 1561 C C . LYS A 1 179 ? 9.893 1.071 -3.528 1.00 88.75 179 LYS A C 1
ATOM 1563 O O . LYS A 1 179 ? 10.719 0.539 -2.790 1.00 88.75 179 LYS A O 1
ATOM 1568 N N . ASN A 1 180 ? 8.587 1.061 -3.278 1.00 87.94 180 ASN A N 1
ATOM 1569 C CA . ASN A 1 180 ? 8.016 0.440 -2.086 1.00 87.94 180 ASN A CA 1
ATOM 1570 C C . ASN A 1 180 ? 8.153 -1.083 -2.113 1.00 87.94 180 ASN A C 1
ATOM 1572 O O . ASN A 1 180 ? 8.576 -1.648 -1.113 1.00 87.94 180 ASN A O 1
ATOM 1576 N N . VAL A 1 181 ? 7.907 -1.739 -3.253 1.00 85.88 181 VAL A N 1
ATOM 1577 C CA . VAL A 1 181 ? 8.133 -3.187 -3.427 1.00 85.88 181 VAL A CA 1
ATOM 1578 C C . VAL A 1 181 ? 9.574 -3.552 -3.071 1.00 85.88 181 VAL A C 1
ATOM 1580 O O . VAL A 1 181 ? 9.813 -4.467 -2.287 1.00 85.88 181 VAL A O 1
ATOM 1583 N N . MET A 1 182 ? 10.548 -2.833 -3.631 1.00 83.69 182 MET A N 1
ATOM 1584 C CA . MET A 1 182 ? 11.967 -3.107 -3.395 1.00 83.69 182 MET A CA 1
ATOM 1585 C C . MET A 1 182 ? 12.376 -2.776 -1.961 1.00 83.69 182 MET A C 1
ATOM 1587 O O . MET A 1 182 ? 13.083 -3.557 -1.332 1.00 83.69 182 MET A O 1
ATOM 1591 N N . THR A 1 183 ? 11.887 -1.658 -1.420 1.00 82.38 183 THR A N 1
ATOM 1592 C CA . THR A 1 183 ? 12.118 -1.270 -0.023 1.00 82.38 183 THR A CA 1
ATOM 1593 C C . THR A 1 183 ? 11.578 -2.334 0.921 1.00 82.38 183 THR A C 1
ATOM 1595 O O . THR A 1 183 ? 12.297 -2.765 1.815 1.00 82.38 183 THR A O 1
ATOM 1598 N N . GLN A 1 184 ? 10.362 -2.820 0.683 1.00 80.88 184 GLN A N 1
ATOM 1599 C CA . GLN A 1 184 ? 9.761 -3.894 1.454 1.00 80.88 184 GLN A CA 1
ATOM 1600 C C . GLN A 1 184 ? 10.553 -5.189 1.312 1.00 80.88 184 GLN A C 1
ATOM 1602 O O . GLN A 1 184 ? 10.867 -5.795 2.319 1.00 80.88 184 GLN A O 1
ATOM 1607 N N . LYS A 1 185 ? 10.972 -5.607 0.113 1.00 75.81 185 LYS A N 1
ATOM 1608 C CA . LYS A 1 185 ? 11.800 -6.818 -0.042 1.00 75.81 185 LYS A CA 1
ATOM 1609 C C . LYS A 1 185 ? 13.131 -6.738 0.712 1.00 75.81 185 LYS A C 1
ATOM 1611 O O . LYS A 1 185 ? 13.567 -7.735 1.274 1.00 75.81 185 LYS A O 1
ATOM 1616 N N . VAL A 1 186 ? 13.750 -5.558 0.763 1.00 71.75 186 VAL A N 1
ATOM 1617 C CA . VAL A 1 186 ? 14.988 -5.328 1.526 1.00 71.75 186 VAL A CA 1
ATOM 1618 C C . VAL A 1 186 ? 14.715 -5.261 3.036 1.00 71.75 186 VAL A C 1
ATOM 1620 O O . VAL A 1 186 ? 15.482 -5.813 3.819 1.00 71.75 186 VAL A O 1
ATOM 1623 N N . ARG A 1 187 ? 13.622 -4.611 3.462 1.00 65.75 187 ARG A N 1
ATOM 1624 C CA . ARG A 1 187 ? 13.279 -4.374 4.880 1.00 65.75 187 ARG A CA 1
ATOM 1625 C C . ARG A 1 187 ? 12.470 -5.488 5.544 1.00 65.75 187 ARG A C 1
ATOM 1627 O O . ARG A 1 187 ? 12.509 -5.592 6.761 1.00 65.75 187 ARG A O 1
ATOM 1634 N N . CYS A 1 188 ? 11.741 -6.306 4.793 1.00 54.03 188 CYS A N 1
ATOM 1635 C CA . CYS A 1 188 ? 10.945 -7.432 5.296 1.00 54.03 188 CYS A CA 1
ATOM 1636 C C . CYS A 1 188 ? 11.749 -8.721 5.444 1.00 54.03 188 CYS A C 1
ATOM 1638 O O . CYS A 1 188 ? 11.225 -9.670 6.021 1.00 54.03 188 CYS A O 1
ATOM 1640 N N . ALA A 1 189 ? 13.020 -8.745 5.030 1.00 47.44 189 ALA A N 1
ATOM 1641 C CA . ALA A 1 189 ? 13.940 -9.820 5.395 1.00 47.44 189 ALA A CA 1
ATOM 1642 C C . ALA A 1 189 ? 13.979 -10.079 6.929 1.00 47.44 189 ALA A C 1
ATOM 1644 O O . ALA A 1 189 ? 13.942 -11.242 7.321 1.00 47.44 189 ALA A O 1
ATOM 1645 N N . PRO A 1 190 ? 13.956 -9.056 7.812 1.00 44.88 190 PRO A N 1
ATOM 1646 C CA . PRO A 1 190 ? 13.850 -9.270 9.265 1.00 44.88 190 PRO A CA 1
ATOM 1647 C C . PRO A 1 190 ? 12.428 -9.430 9.851 1.00 44.88 190 PRO A C 1
ATOM 1649 O O . PRO A 1 190 ? 12.302 -10.031 10.914 1.00 44.88 190 PRO A O 1
ATOM 1652 N N . TYR A 1 191 ? 11.346 -8.962 9.209 1.00 49.09 191 TYR A N 1
ATOM 1653 C CA . TYR A 1 191 ? 9.978 -9.071 9.778 1.00 49.09 191 TYR A CA 1
ATOM 1654 C C . TYR A 1 191 ? 9.298 -10.434 9.547 1.00 49.09 191 TYR A C 1
ATOM 1656 O O . TYR A 1 191 ? 8.219 -10.677 10.087 1.00 49.09 191 TYR A O 1
ATOM 1664 N N 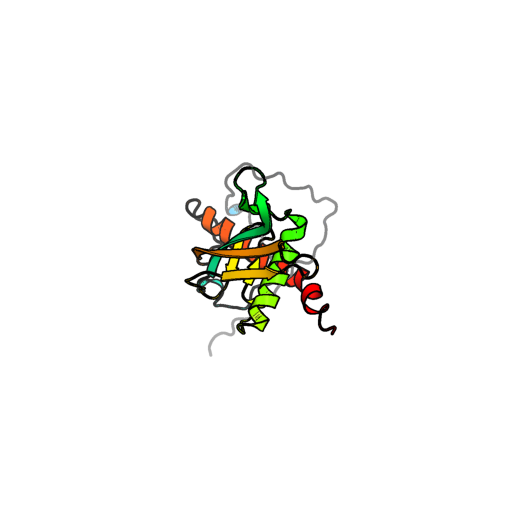. MET A 1 192 ? 9.914 -11.305 8.746 1.00 51.16 192 MET A N 1
ATOM 1665 C CA . MET A 1 192 ? 9.519 -12.709 8.554 1.00 51.16 192 MET A CA 1
ATOM 1666 C C . MET A 1 192 ? 10.264 -13.658 9.509 1.00 51.16 192 MET A C 1
ATOM 1668 O O . MET A 1 192 ? 9.800 -14.765 9.755 1.00 51.16 192 MET A O 1
ATOM 1672 N N . ALA A 1 193 ? 11.415 -13.234 10.047 1.00 44.62 193 ALA A N 1
ATOM 1673 C CA . ALA A 1 193 ? 12.283 -14.080 10.869 1.00 44.62 193 ALA A CA 1
ATOM 1674 C C . ALA A 1 193 ? 11.949 -14.036 12.371 1.00 44.62 193 ALA A C 1
ATOM 1676 O O . ALA A 1 193 ? 12.214 -15.002 13.081 1.00 44.62 193 ALA A O 1
ATOM 1677 N N . ASN A 1 194 ? 11.333 -12.955 12.855 1.00 40.19 194 ASN A N 1
ATOM 1678 C CA . ASN A 1 194 ? 11.025 -12.773 14.273 1.00 40.19 194 ASN A CA 1
ATOM 1679 C C . ASN A 1 194 ? 9.510 -12.717 14.495 1.00 40.19 194 ASN A C 1
ATOM 1681 O O . ASN A 1 194 ? 8.938 -11.634 14.477 1.00 40.19 194 ASN A O 1
ATOM 1685 N N . GLU A 1 195 ? 8.892 -13.895 14.628 1.00 44.00 195 GLU A N 1
ATOM 1686 C CA . GLU A 1 195 ? 7.711 -14.225 15.464 1.00 44.00 195 GLU A CA 1
ATOM 1687 C C . GLU A 1 195 ? 7.167 -15.629 15.092 1.00 44.00 195 GLU A C 1
ATOM 1689 O O . GLU A 1 195 ? 5.974 -15.844 14.899 1.00 44.00 195 GLU A O 1
ATOM 1694 N N . ILE A 1 196 ? 8.054 -16.630 15.003 1.00 34.53 196 ILE A N 1
ATOM 1695 C CA . ILE A 1 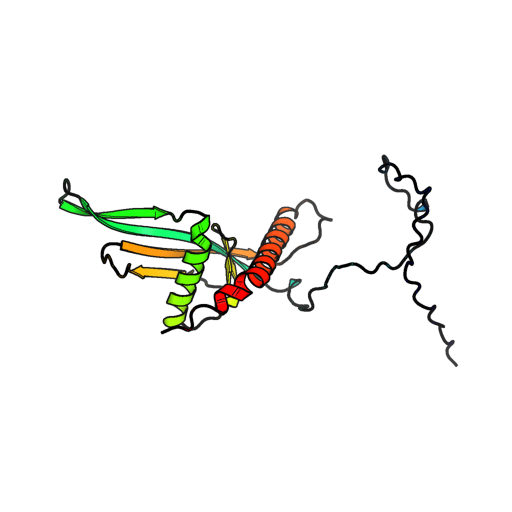196 ? 7.701 -17.985 15.447 1.00 34.53 196 ILE A CA 1
ATOM 1696 C C . ILE A 1 196 ? 8.303 -18.096 16.843 1.00 34.53 196 ILE A C 1
ATOM 1698 O O . ILE A 1 196 ? 9.488 -18.369 17.008 1.00 34.53 196 ILE A O 1
ATOM 1702 N N . GLY A 1 197 ? 7.488 -17.778 17.838 1.00 29.70 197 GLY A N 1
ATOM 1703 C CA . GLY A 1 197 ? 7.852 -17.807 19.245 1.00 29.70 197 GLY A CA 1
ATOM 1704 C C . GLY A 1 197 ? 6.583 -17.755 20.074 1.00 29.70 197 GLY A C 1
ATOM 1705 O O . GLY A 1 197 ? 6.187 -16.688 20.535 1.00 29.70 197 GLY A O 1
ATOM 1706 N N . LEU A 1 198 ? 5.923 -18.912 20.153 1.00 31.31 198 LEU A N 1
ATOM 1707 C CA . LEU A 1 198 ? 5.136 -19.296 21.325 1.00 31.31 198 LEU A CA 1
ATOM 1708 C C . LEU A 1 198 ? 6.009 -19.207 22.583 1.00 31.31 198 LEU A C 1
ATOM 1710 O O . LEU A 1 198 ? 7.215 -19.530 22.466 1.00 31.31 198 LEU A O 1
#

Organism: NCBI:txid1611254